Protein AF-A0A9X0DCQ7-F1 (afdb_monomer)

Foldseek 3Di:
DFLPDAQGWDADQQQCWIHARPDDIDHFPPSHDDPPKDKDWDWDPVDDDPQWIWIWIDINNHTRDPDTRTGHNPDDDDDDDDDDDPPDDDDDDDDDDCVLVVVLVVLLVVLVVVLVVVVVVLVVVVVVLVVVLVVVVVVLVVVVVVLVVVLVVVVVVLVVCVVDVPCVPDDPPDDDDDDDDDDDDDDDDDDDDDDDDDDDDDPPPVVVVVVVVVVVVVDPDVVVVDHVSVVSVVSSVVSVVVSVVVVVVSVVVVVVSVVVVVVSVVVSVVVVVVSVVVVVVSVVVVVVSVVVSVVCVVVVVDDDDDPVVVVVVVVVVPD

Organism: NCBI:txid174260

InterPro domains:
  IPR043136 B30.2/SPRY domain superfamily [G3DSA:2.60.120.920] (1-97)

Secondary structure (DSSP, 8-state):
-TTSSTT--EEETTTTEEE-TTS-PEE-TT----TT--EEEEE-TT--BTTEEEEEEEETTEE--SS-EEEE-SS---------STT----------HHHHHHHHHHHHHHHHHHHHHHHHHHHHHHHHHHHHHHHHHHHHHHHHHHHHHHHHHHHHHHHHHH-GGGTTS---------------------------PPPP-SSHHHHHHHHHHHHHS-TTSGGGS-HHHHHHHHHHHHHHHHHHHHHHHHHHHHHHHHHHHHHHHHHHHHHHHHHHHHHHHHHHHHHHHHHHHHHHHHTTT----HHHHHHHHHHTT-

Radius of gyration: 45.65 Å; Cα contacts (8 Å, |Δi|>4): 191; chains: 1; bounding box: 90×45×123 Å

Structure (mmCIF, N/CA/C/O backbone):
data_AF-A0A9X0DCQ7-F1
#
_entry.id   AF-A0A9X0DCQ7-F1
#
loop_
_atom_site.group_PDB
_ato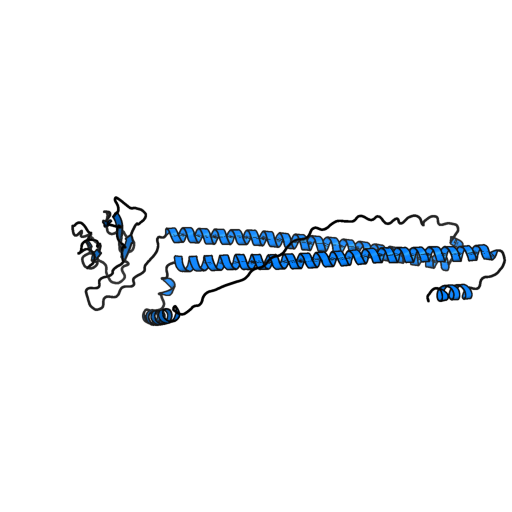m_site.id
_atom_site.type_symbol
_atom_site.label_atom_id
_atom_site.label_alt_id
_atom_site.label_comp_id
_atom_site.label_asym_id
_atom_site.label_entity_id
_atom_site.label_seq_id
_atom_site.pdbx_PDB_ins_code
_atom_site.Cartn_x
_atom_site.Cartn_y
_atom_site.Cartn_z
_atom_site.occupancy
_atom_site.B_iso_or_equiv
_atom_site.auth_seq_id
_atom_site.auth_comp_id
_atom_site.auth_asym_id
_ato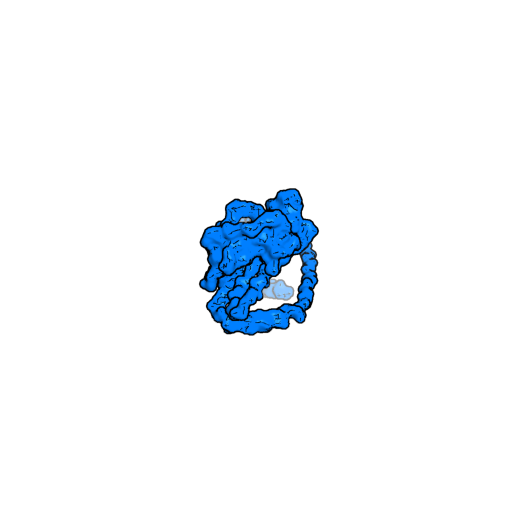m_site.auth_atom_id
_atom_site.pdbx_PDB_model_num
ATOM 1 N N . MET A 1 1 ? 20.919 -2.986 -48.482 1.00 73.12 1 MET A N 1
ATOM 2 C CA . MET A 1 1 ? 21.343 -2.854 -47.074 1.00 73.12 1 MET A CA 1
ATOM 3 C C . MET A 1 1 ? 21.017 -1.450 -46.594 1.00 73.12 1 MET A C 1
ATOM 5 O O . MET A 1 1 ? 21.141 -0.540 -47.415 1.00 73.12 1 MET A O 1
ATOM 9 N N . PRO A 1 2 ? 20.546 -1.273 -45.346 1.00 74.50 2 PRO A N 1
ATOM 10 C CA . PRO A 1 2 ? 20.316 0.050 -44.761 1.00 74.50 2 PRO A CA 1
ATOM 11 C C . PRO A 1 2 ? 21.540 0.954 -44.930 1.00 74.50 2 PRO A C 1
ATOM 13 O O . PRO A 1 2 ? 22.669 0.475 -44.872 1.00 74.50 2 PRO A O 1
ATOM 16 N N . GLY A 1 3 ? 21.307 2.233 -45.206 1.00 76.62 3 GLY A N 1
ATOM 17 C CA . GLY A 1 3 ? 22.338 3.233 -45.479 1.00 76.62 3 GLY A CA 1
ATOM 18 C C . GLY A 1 3 ? 22.776 3.337 -46.947 1.00 76.62 3 GLY A C 1
ATOM 19 O O . GLY A 1 3 ? 23.325 4.356 -47.339 1.00 76.62 3 GLY A O 1
ATOM 20 N N . LYS A 1 4 ? 22.473 2.349 -47.805 1.00 75.50 4 LYS A N 1
ATOM 21 C CA . LYS A 1 4 ? 22.741 2.423 -49.263 1.00 75.50 4 LYS A CA 1
ATOM 22 C C . LYS A 1 4 ? 21.587 3.025 -50.084 1.00 75.50 4 LYS A C 1
ATOM 24 O O . LYS A 1 4 ? 21.634 2.995 -51.309 1.00 75.50 4 LYS A O 1
ATOM 29 N N . LYS A 1 5 ? 20.513 3.478 -49.431 1.0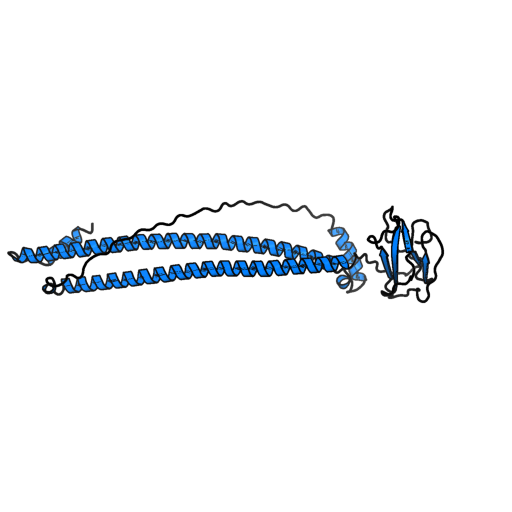0 78.25 5 LYS A N 1
ATOM 30 C CA . LYS A 1 5 ? 19.341 4.098 -50.069 1.00 78.25 5 LYS A CA 1
ATOM 31 C C . LYS A 1 5 ? 18.964 5.382 -49.345 1.00 78.25 5 LYS A C 1
ATOM 33 O O . LYS A 1 5 ? 19.090 5.451 -48.119 1.00 78.25 5 LYS A O 1
ATOM 38 N N . ASP A 1 6 ? 18.414 6.331 -50.089 1.00 79.50 6 ASP A N 1
ATOM 39 C CA . ASP A 1 6 ? 17.888 7.580 -49.543 1.00 79.50 6 ASP A CA 1
ATOM 40 C C . ASP A 1 6 ? 16.891 7.325 -48.411 1.00 79.50 6 ASP A C 1
ATOM 42 O O . ASP A 1 6 ? 16.074 6.399 -48.455 1.00 79.50 6 ASP A O 1
ATOM 46 N N . GLY A 1 7 ? 16.973 8.155 -47.370 1.00 81.00 7 GLY A N 1
ATOM 47 C CA . GLY A 1 7 ? 16.115 8.035 -46.192 1.00 81.00 7 GLY A CA 1
ATOM 48 C C . GLY A 1 7 ? 16.450 6.849 -45.285 1.00 81.00 7 GLY A C 1
ATOM 49 O O . GLY A 1 7 ? 15.634 6.490 -44.440 1.00 81.00 7 GLY A O 1
ATOM 50 N N . THR A 1 8 ? 17.629 6.238 -45.433 1.00 86.62 8 THR A N 1
ATOM 51 C CA . THR A 1 8 ? 18.105 5.183 -44.533 1.00 86.62 8 THR A CA 1
ATOM 52 C C . THR A 1 8 ? 19.479 5.514 -43.963 1.00 86.62 8 THR A C 1
ATOM 54 O O . THR A 1 8 ? 20.271 6.226 -44.572 1.00 86.62 8 THR A O 1
ATOM 57 N N . VAL A 1 9 ? 19.760 4.971 -42.782 1.00 89.25 9 VAL A N 1
ATOM 58 C CA . VAL A 1 9 ? 21.092 4.941 -42.176 1.00 89.25 9 VAL A CA 1
ATOM 59 C C . VAL A 1 9 ? 21.413 3.490 -41.838 1.00 89.25 9 VAL A C 1
ATOM 61 O O . VAL A 1 9 ? 20.507 2.719 -41.511 1.00 89.25 9 VAL A O 1
ATOM 64 N N . GLY A 1 10 ? 22.675 3.093 -41.933 1.00 90.75 10 GLY A N 1
ATOM 65 C CA . GLY A 1 10 ? 23.069 1.730 -41.603 1.00 90.75 10 GLY A CA 1
ATOM 66 C C . GLY A 1 10 ? 24.525 1.615 -41.205 1.00 90.75 10 GLY A C 1
ATOM 67 O O . GLY A 1 10 ? 25.367 2.377 -41.667 1.00 90.75 10 GLY A O 1
ATOM 68 N N . TYR A 1 11 ? 24.798 0.632 -40.359 1.00 91.88 11 TYR A N 1
ATOM 69 C CA . TYR A 1 11 ? 26.130 0.238 -39.932 1.00 91.88 11 TYR A CA 1
ATOM 70 C C . TYR A 1 11 ? 26.412 -1.165 -40.484 1.00 91.88 11 TYR A C 1
ATOM 72 O O . TYR A 1 11 ? 25.679 -2.111 -40.188 1.00 91.88 11 TYR A O 1
ATOM 80 N N . LEU A 1 12 ? 27.422 -1.271 -41.349 1.00 91.06 12 LEU A N 1
ATOM 81 C CA . LEU A 1 12 ? 27.936 -2.527 -41.889 1.00 91.06 12 LEU A CA 1
ATOM 82 C C . LEU A 1 12 ? 29.062 -3.006 -40.980 1.00 91.06 12 LEU A C 1
ATOM 84 O O . LEU A 1 12 ? 30.139 -2.412 -40.931 1.00 91.06 12 LEU A O 1
ATOM 88 N N . VAL A 1 13 ? 28.758 -4.061 -40.236 1.00 90.69 13 VAL A N 1
ATOM 89 C CA . VAL A 1 13 ? 29.555 -4.557 -39.110 1.00 90.69 13 VAL A CA 1
ATOM 90 C C . VAL A 1 13 ? 30.816 -5.303 -39.536 1.00 90.69 13 VAL A C 1
ATOM 92 O O . VAL A 1 13 ? 31.780 -5.350 -38.787 1.00 90.69 13 VAL A O 1
ATOM 95 N N . ASP A 1 14 ? 30.805 -5.889 -40.726 1.00 88.00 14 ASP A N 1
ATOM 96 C CA . ASP A 1 14 ? 31.907 -6.639 -41.326 1.00 88.00 14 ASP A CA 1
ATOM 97 C C . ASP A 1 14 ? 32.975 -5.720 -41.924 1.00 88.00 14 ASP A C 1
ATOM 99 O O . ASP A 1 14 ? 34.150 -6.067 -41.952 1.00 88.00 14 ASP A O 1
ATOM 103 N N . GLU A 1 15 ? 32.567 -4.532 -42.370 1.00 87.06 15 GLU A N 1
ATOM 104 C CA . GLU A 1 15 ? 33.471 -3.531 -42.937 1.00 87.06 15 GLU A CA 1
ATOM 105 C C . GLU A 1 15 ? 33.789 -2.378 -41.972 1.00 87.06 15 GLU A C 1
ATOM 107 O O . GLU A 1 15 ? 34.576 -1.503 -42.313 1.00 87.06 15 GLU A O 1
ATOM 112 N N . GLY A 1 16 ? 33.145 -2.320 -40.804 1.00 88.50 16 GLY A N 1
ATOM 113 C CA . GLY A 1 16 ? 33.281 -1.206 -39.864 1.00 88.50 16 GLY A CA 1
ATOM 114 C C . GLY A 1 16 ? 32.848 0.151 -40.420 1.00 88.50 16 GLY A C 1
ATOM 115 O O . GLY A 1 16 ? 33.413 1.195 -40.085 1.00 88.50 16 GLY A O 1
ATOM 116 N N . LYS A 1 17 ? 31.835 0.145 -41.293 1.00 88.44 17 LYS A N 1
ATOM 117 C CA . LYS A 1 17 ? 31.412 1.323 -42.060 1.00 88.44 17 LYS A CA 1
ATOM 118 C C . LYS A 1 17 ? 30.013 1.765 -41.712 1.00 88.44 17 LYS A C 1
ATOM 120 O O . LYS A 1 17 ? 29.087 0.956 -41.646 1.00 88.44 17 LYS A O 1
ATOM 125 N N . ILE A 1 18 ? 29.834 3.074 -41.582 1.00 88.19 18 ILE A N 1
ATOM 126 C CA . ILE A 1 18 ? 28.520 3.672 -41.366 1.00 88.19 18 ILE A CA 1
ATOM 127 C C . ILE A 1 18 ? 28.132 4.518 -42.575 1.00 88.19 18 ILE A C 1
ATOM 129 O O . ILE A 1 18 ? 28.919 5.301 -43.106 1.00 88.19 18 ILE A O 1
ATOM 133 N N . PHE A 1 19 ? 26.891 4.332 -43.009 1.00 84.31 19 PHE A N 1
ATOM 134 C CA . PHE A 1 19 ? 26.302 4.931 -44.194 1.00 84.31 19 PHE A CA 1
ATOM 135 C C . PHE A 1 19 ? 25.136 5.825 -43.777 1.00 84.31 19 PHE A C 1
ATOM 137 O O . PHE A 1 19 ? 24.217 5.362 -43.096 1.00 84.31 19 PHE A O 1
ATOM 144 N N . GLY A 1 20 ? 25.175 7.093 -44.186 1.00 77.12 20 GLY A N 1
ATOM 145 C CA . GLY A 1 20 ? 24.138 8.087 -43.914 1.00 77.12 20 GLY A CA 1
ATOM 146 C C . GLY A 1 20 ? 23.385 8.547 -45.172 1.00 77.12 20 GLY A C 1
ATOM 147 O O . GLY A 1 20 ? 23.811 8.257 -46.287 1.00 77.12 20 GLY A O 1
ATOM 148 N N . PRO A 1 21 ? 22.288 9.304 -44.998 1.00 66.62 21 PRO A N 1
ATOM 149 C CA . PRO A 1 21 ? 21.378 9.679 -46.084 1.00 66.62 21 PRO A CA 1
ATOM 150 C C . PRO A 1 21 ? 21.898 10.741 -47.075 1.00 66.62 21 PRO A C 1
ATOM 152 O O . PRO A 1 21 ? 21.201 11.004 -48.047 1.00 66.62 21 PRO A O 1
ATOM 155 N N . PHE A 1 22 ? 23.060 11.372 -46.848 1.00 60.62 22 PHE A N 1
ATOM 156 C CA . PHE A 1 22 ? 23.559 12.506 -47.655 1.00 60.62 22 PHE A CA 1
ATOM 157 C C . PHE A 1 22 ? 25.046 12.376 -48.097 1.00 60.62 22 PHE A C 1
ATOM 159 O O . PHE A 1 22 ? 25.684 13.399 -48.307 1.00 60.62 22 PHE A O 1
ATOM 166 N N . GLU A 1 23 ? 25.578 11.147 -48.255 1.00 57.53 23 GLU A N 1
ATOM 167 C CA . GLU A 1 23 ? 27.004 10.803 -48.555 1.00 57.53 23 GLU A CA 1
ATOM 168 C C . GLU A 1 23 ? 28.001 11.195 -47.427 1.00 57.53 23 GLU A C 1
ATOM 170 O O . GLU A 1 23 ? 27.731 12.092 -46.639 1.00 57.53 23 GLU A O 1
ATOM 175 N N . SER A 1 24 ? 29.165 10.584 -47.171 1.00 57.75 24 SER A N 1
ATOM 176 C CA . SER A 1 24 ? 29.991 9.518 -47.752 1.00 57.75 24 SER A CA 1
ATOM 177 C C . SER A 1 24 ? 30.139 8.332 -46.775 1.00 57.75 24 SER A C 1
ATOM 179 O O . SER A 1 24 ? 29.803 8.430 -45.593 1.00 57.75 24 SER A O 1
ATOM 181 N N . VAL A 1 25 ? 30.643 7.194 -47.261 1.00 63.81 25 VAL A N 1
ATOM 182 C CA . VAL A 1 25 ? 31.032 6.054 -46.413 1.00 63.81 25 VAL A CA 1
ATOM 183 C C . VAL A 1 25 ? 32.119 6.506 -45.442 1.00 63.81 25 VAL A C 1
ATOM 185 O O . VAL A 1 25 ? 33.204 6.885 -45.881 1.00 63.81 25 VAL A O 1
ATOM 188 N N . LYS A 1 26 ? 31.841 6.458 -44.137 1.00 71.00 26 LYS A N 1
ATOM 189 C CA . LYS A 1 26 ? 32.861 6.686 -43.109 1.00 71.00 26 LYS A CA 1
ATOM 190 C C . LYS A 1 26 ? 33.271 5.348 -42.517 1.00 71.00 26 LYS A C 1
ATOM 192 O O . LYS A 1 26 ? 32.445 4.639 -41.938 1.00 71.00 26 LYS A O 1
ATOM 197 N N . GLU A 1 27 ? 34.535 5.011 -42.728 1.00 74.44 27 GLU A N 1
ATOM 198 C CA . GLU A 1 27 ? 35.206 3.896 -42.076 1.00 74.44 27 GLU A CA 1
ATOM 199 C C . GLU A 1 27 ? 35.779 4.394 -40.751 1.00 74.44 27 GLU A C 1
ATOM 201 O O . GLU A 1 27 ? 36.366 5.477 -40.689 1.00 74.44 27 GLU A O 1
ATOM 206 N N . TYR A 1 28 ? 35.542 3.634 -39.689 1.00 77.62 28 TYR A N 1
ATOM 207 C CA . TYR A 1 28 ? 36.027 3.948 -38.354 1.00 77.62 28 TYR A CA 1
ATOM 208 C C . TYR A 1 28 ? 36.960 2.826 -37.903 1.00 77.62 28 TYR A C 1
ATOM 210 O O . TYR A 1 28 ? 36.619 1.648 -38.017 1.00 77.62 28 TYR A O 1
ATOM 218 N N . GLU A 1 29 ? 38.138 3.189 -37.392 1.00 73.62 29 GLU A N 1
ATOM 219 C CA . GLU A 1 29 ? 39.056 2.218 -36.791 1.00 73.62 29 GLU A CA 1
ATOM 220 C C . GLU A 1 29 ? 38.366 1.480 -35.633 1.00 73.62 29 GLU A C 1
ATOM 222 O O . GLU A 1 29 ? 37.580 2.068 -34.884 1.00 73.62 29 GLU A O 1
ATOM 227 N N . ASP A 1 30 ? 38.641 0.179 -35.511 1.00 80.69 30 ASP A N 1
ATOM 228 C CA . ASP A 1 30 ? 38.070 -0.718 -34.495 1.00 80.69 30 ASP A CA 1
ATOM 229 C C . ASP A 1 30 ? 36.531 -0.774 -34.462 1.00 80.69 30 ASP A C 1
ATOM 231 O O . ASP A 1 30 ? 35.923 -1.076 -33.433 1.00 80.69 30 ASP A O 1
ATOM 235 N N . ALA A 1 31 ? 35.883 -0.502 -35.595 1.00 87.50 31 ALA A N 1
ATOM 236 C CA . ALA A 1 31 ? 34.434 -0.568 -35.733 1.00 87.50 31 ALA A CA 1
ATOM 237 C C . ALA A 1 31 ? 33.946 -1.853 -36.411 1.00 87.50 31 ALA A C 1
ATOM 239 O O . ALA A 1 31 ? 32.816 -1.884 -36.866 1.00 87.50 31 ALA A O 1
ATOM 240 N N . MET A 1 32 ? 34.753 -2.907 -36.536 1.00 93.19 32 MET A N 1
ATOM 241 C CA . MET A 1 32 ? 34.242 -4.209 -36.988 1.00 93.19 32 MET A CA 1
ATOM 242 C C . MET A 1 32 ? 33.647 -4.974 -35.804 1.00 93.19 32 MET A C 1
ATOM 244 O O . MET A 1 32 ? 34.221 -4.955 -34.718 1.00 93.19 32 MET A O 1
ATOM 248 N N . ALA A 1 33 ? 32.523 -5.664 -36.010 1.00 90.56 33 ALA A N 1
ATOM 249 C CA . ALA A 1 33 ? 31.893 -6.479 -34.973 1.00 90.56 33 ALA A CA 1
ATOM 250 C C . ALA A 1 33 ? 32.000 -7.978 -35.279 1.00 90.56 33 ALA A C 1
ATOM 252 O O . ALA A 1 33 ? 31.798 -8.430 -36.408 1.00 90.56 33 ALA A O 1
ATOM 253 N N . TYR A 1 34 ? 32.247 -8.755 -34.234 1.00 88.19 34 TYR A N 1
ATOM 254 C CA . TYR A 1 34 ? 32.427 -10.197 -34.254 1.00 88.19 34 TYR A CA 1
ATOM 255 C C . TYR A 1 34 ? 31.387 -10.898 -33.378 1.00 88.19 34 TYR A C 1
ATOM 257 O O . TYR A 1 34 ? 30.547 -10.293 -32.707 1.00 88.19 34 TYR A O 1
ATOM 265 N N . ARG A 1 35 ? 31.418 -12.235 -33.389 1.00 87.44 35 ARG A N 1
ATOM 266 C CA . ARG A 1 35 ? 30.527 -13.043 -32.554 1.00 87.44 35 ARG A CA 1
ATOM 267 C C . ARG A 1 35 ? 30.715 -12.682 -31.076 1.00 87.44 35 ARG A C 1
ATOM 269 O O . ARG A 1 35 ? 31.791 -12.889 -30.529 1.00 87.44 35 ARG A O 1
ATOM 276 N N . GLY A 1 36 ? 29.624 -12.267 -30.437 1.00 83.00 36 GLY A N 1
ATOM 277 C CA . GLY A 1 36 ? 29.594 -11.880 -29.024 1.00 83.00 36 GLY A CA 1
ATOM 278 C C . GLY A 1 36 ? 29.511 -10.371 -28.804 1.00 83.00 36 GLY A C 1
ATOM 279 O O . GLY A 1 36 ? 29.154 -9.961 -27.704 1.00 83.00 36 GLY A O 1
ATOM 280 N N . ASP A 1 37 ? 29.761 -9.563 -29.836 1.00 88.44 37 ASP A N 1
ATOM 281 C CA . ASP A 1 37 ? 29.684 -8.111 -29.720 1.00 88.44 37 ASP A CA 1
ATOM 282 C C . ASP A 1 37 ? 28.244 -7.598 -29.631 1.00 88.44 37 ASP A C 1
ATOM 284 O O . ASP A 1 37 ? 27.315 -8.108 -30.267 1.00 88.44 37 ASP A O 1
ATOM 288 N N . LEU A 1 38 ? 28.076 -6.534 -28.848 1.00 88.12 38 LEU A N 1
ATOM 289 C CA . LEU A 1 38 ? 26.827 -5.807 -28.684 1.00 88.12 38 LEU A CA 1
ATOM 290 C C . LEU A 1 38 ? 26.830 -4.559 -29.567 1.00 88.12 38 LEU A C 1
ATOM 292 O O . LEU A 1 38 ? 27.659 -3.666 -29.391 1.00 88.12 38 LEU A O 1
ATOM 296 N N . ILE A 1 39 ? 25.841 -4.449 -30.450 1.00 92.31 39 ILE A N 1
ATOM 297 C CA . ILE A 1 39 ? 25.658 -3.277 -31.309 1.00 92.31 39 ILE A CA 1
ATOM 298 C C . ILE A 1 39 ? 24.444 -2.485 -30.832 1.00 92.31 39 ILE A C 1
ATOM 300 O O . ILE A 1 39 ? 23.338 -3.018 -30.747 1.00 92.31 39 ILE A O 1
ATOM 304 N N . GLY A 1 40 ? 24.643 -1.200 -30.548 1.00 91.06 40 GLY A N 1
ATOM 305 C CA . GLY A 1 40 ? 23.568 -0.265 -30.235 1.00 91.06 40 GLY A CA 1
ATOM 306 C C . GLY A 1 40 ? 23.273 0.668 -31.405 1.00 91.06 40 GLY A C 1
ATOM 307 O O . GLY A 1 40 ? 24.185 1.149 -32.073 1.00 91.06 40 GLY A O 1
ATOM 308 N N . CYS A 1 41 ? 21.991 0.956 -31.627 1.00 90.75 41 CYS A N 1
ATOM 309 C CA . CYS A 1 41 ? 21.520 1.997 -32.535 1.00 90.75 41 CYS A CA 1
ATOM 310 C C . CYS A 1 41 ? 20.470 2.834 -31.804 1.00 90.75 41 CYS A C 1
ATOM 312 O O . CYS A 1 41 ? 19.353 2.376 -31.568 1.00 90.75 41 CYS A O 1
ATOM 314 N N . THR A 1 42 ? 20.827 4.065 -31.453 1.00 89.06 42 THR A N 1
ATOM 315 C CA . THR A 1 42 ? 19.976 4.956 -30.662 1.00 89.06 42 THR A CA 1
ATOM 316 C C . THR A 1 42 ? 19.513 6.125 -31.510 1.00 89.06 42 THR A C 1
ATOM 318 O O . THR A 1 42 ? 20.337 6.865 -32.046 1.00 89.06 42 THR A O 1
ATOM 321 N N . VAL A 1 43 ? 18.198 6.332 -31.573 1.00 87.25 43 VAL A N 1
ATOM 322 C CA . VAL A 1 43 ? 17.593 7.527 -32.169 1.00 87.25 43 VAL A CA 1
ATOM 323 C C . VAL A 1 43 ? 17.251 8.515 -31.056 1.00 87.25 43 VAL A C 1
ATOM 325 O O . VAL A 1 43 ? 16.540 8.175 -30.113 1.00 87.25 43 VAL A O 1
ATOM 328 N N . LYS A 1 44 ? 17.769 9.740 -31.148 1.00 85.62 44 LYS A N 1
ATOM 329 C CA . LYS A 1 44 ? 17.579 10.794 -30.140 1.00 85.62 44 LYS A CA 1
ATOM 330 C C . LYS A 1 44 ? 16.456 11.743 -30.561 1.00 85.62 44 LYS A C 1
ATOM 332 O O . LYS A 1 44 ? 16.710 12.846 -31.041 1.00 85.62 44 LYS A O 1
ATOM 337 N N . PHE A 1 45 ? 15.207 11.291 -30.430 1.00 79.50 45 PHE A N 1
ATOM 338 C CA . PHE A 1 45 ? 14.019 12.065 -30.828 1.00 79.50 45 PHE A CA 1
ATOM 339 C C . PHE A 1 45 ? 13.862 13.395 -30.071 1.00 79.50 45 PHE A C 1
ATOM 341 O O . PHE A 1 45 ? 13.212 14.306 -30.567 1.00 79.50 45 PHE A O 1
ATOM 348 N N . ASP A 1 46 ? 14.483 13.522 -28.898 1.00 75.06 46 ASP A N 1
ATOM 349 C CA . ASP A 1 46 ? 14.525 14.725 -28.062 1.00 75.06 46 ASP A CA 1
ATOM 350 C C . ASP A 1 46 ? 15.425 15.840 -28.625 1.00 75.06 46 ASP A C 1
ATOM 352 O O . ASP A 1 46 ? 15.371 16.974 -28.153 1.00 75.06 46 ASP A O 1
ATOM 356 N N . LYS A 1 47 ? 16.262 15.537 -29.625 1.00 68.00 47 LYS A N 1
ATOM 357 C CA . LYS A 1 47 ? 17.269 16.457 -30.175 1.00 68.00 47 LYS A CA 1
ATOM 358 C C . LYS A 1 47 ? 17.051 16.699 -31.662 1.00 68.00 47 LYS A C 1
ATOM 360 O O . LYS A 1 47 ? 17.934 16.428 -32.469 1.00 68.00 47 LYS A O 1
ATOM 365 N N . THR A 1 48 ? 15.866 17.171 -32.034 1.00 76.69 48 THR A N 1
ATOM 366 C CA . THR A 1 48 ? 15.569 17.520 -33.428 1.00 76.69 48 THR A CA 1
ATOM 367 C C . THR A 1 48 ? 16.319 18.779 -33.861 1.00 76.69 48 THR A C 1
ATOM 369 O O . THR A 1 48 ? 16.179 19.824 -33.231 1.00 76.69 48 THR A O 1
ATOM 372 N N . GLU A 1 49 ? 17.050 18.690 -34.968 1.00 75.69 49 GLU A N 1
ATOM 373 C CA . GLU A 1 49 ? 17.748 19.801 -35.626 1.00 75.69 49 GLU A CA 1
ATOM 374 C C . GLU A 1 49 ? 17.191 19.900 -37.057 1.00 75.69 49 GLU A C 1
ATOM 376 O O . GLU A 1 49 ? 17.342 18.968 -37.847 1.00 75.69 49 GLU A O 1
ATOM 381 N N . ASP A 1 50 ? 16.459 20.974 -37.373 1.00 79.38 50 ASP A N 1
ATOM 382 C CA . ASP A 1 50 ? 15.863 21.228 -38.699 1.00 79.38 50 ASP A CA 1
ATOM 383 C C . ASP A 1 50 ? 15.039 20.057 -39.277 1.00 79.38 50 ASP A C 1
ATOM 385 O O . ASP A 1 50 ? 15.164 19.668 -40.441 1.00 79.38 50 ASP A O 1
ATOM 389 N N . GLY A 1 51 ? 14.194 19.441 -38.442 1.00 80.88 51 GLY A N 1
ATOM 390 C CA . GLY A 1 51 ? 13.359 18.298 -38.841 1.00 80.88 51 GLY A CA 1
ATOM 391 C C . GLY A 1 51 ? 14.134 16.988 -39.046 1.00 80.88 51 GLY A C 1
ATOM 392 O O . GLY A 1 51 ? 13.585 16.015 -39.577 1.00 80.88 51 GLY A O 1
ATOM 393 N N . LYS A 1 52 ? 15.401 16.944 -38.621 1.00 85.56 52 LYS A N 1
ATOM 394 C CA . LYS A 1 52 ? 16.238 15.744 -38.582 1.00 85.56 52 LYS A CA 1
ATOM 395 C C . LYS A 1 52 ? 16.494 15.313 -37.141 1.00 85.56 52 LYS A C 1
ATOM 397 O O . LYS A 1 52 ? 16.550 16.145 -36.241 1.00 85.56 52 LYS A O 1
ATOM 402 N N . VAL A 1 53 ? 16.658 14.012 -36.921 1.00 87.81 53 VAL A N 1
ATOM 403 C CA . VAL A 1 53 ? 17.001 13.428 -35.616 1.00 87.81 53 VAL A CA 1
ATOM 404 C C . VAL A 1 53 ? 18.384 12.775 -35.666 1.00 87.81 53 VAL A C 1
ATOM 406 O O . VAL A 1 53 ? 18.726 12.153 -36.678 1.00 87.81 53 VAL A O 1
ATOM 409 N N . PRO A 1 54 ? 19.189 12.889 -34.595 1.00 88.88 54 PRO A N 1
ATOM 410 C CA . PRO A 1 54 ? 20.476 12.233 -34.511 1.00 88.88 54 PRO A CA 1
ATOM 411 C C . PRO A 1 54 ? 20.334 10.738 -34.248 1.00 88.88 54 PRO A C 1
ATOM 413 O O . PRO A 1 54 ? 19.575 10.302 -33.377 1.00 88.88 54 PRO A O 1
ATOM 416 N N . ILE A 1 55 ? 21.145 9.972 -34.967 1.00 89.00 55 ILE A N 1
ATOM 417 C CA . ILE A 1 55 ? 21.346 8.541 -34.796 1.00 89.00 55 ILE A CA 1
ATOM 418 C C . ILE A 1 55 ? 22.772 8.308 -34.316 1.00 89.00 55 ILE A C 1
ATOM 420 O O . ILE A 1 55 ? 23.726 8.892 -34.831 1.00 89.00 55 ILE A O 1
ATOM 424 N N . VAL A 1 56 ? 22.901 7.468 -33.294 1.00 89.38 56 VAL A N 1
ATOM 425 C CA . VAL A 1 56 ? 24.178 7.119 -32.674 1.00 89.38 56 VAL A CA 1
ATOM 426 C C . VAL A 1 56 ? 24.339 5.610 -32.683 1.00 89.38 56 VAL A C 1
ATOM 428 O O . VAL A 1 56 ? 23.481 4.899 -32.157 1.00 89.38 56 VAL A O 1
ATOM 431 N N . PHE A 1 57 ? 25.453 5.141 -33.241 1.00 91.06 57 PHE A N 1
ATOM 432 C CA . PHE A 1 57 ? 25.850 3.740 -33.175 1.00 91.06 57 PHE A CA 1
ATOM 433 C C . PHE A 1 57 ? 26.875 3.514 -32.066 1.00 91.06 57 PHE A C 1
ATOM 435 O O . PHE A 1 57 ? 27.782 4.329 -31.866 1.00 91.06 57 PHE A O 1
ATOM 442 N N . THR A 1 58 ? 26.738 2.396 -31.359 1.00 91.12 58 THR A N 1
ATOM 443 C CA . THR A 1 58 ? 27.701 1.937 -30.356 1.00 91.12 58 THR A CA 1
ATOM 444 C C . THR A 1 58 ? 28.131 0.502 -30.637 1.00 91.12 58 THR A C 1
ATOM 446 O O . THR A 1 58 ? 27.341 -0.304 -31.128 1.00 91.12 58 THR A O 1
ATOM 449 N N . LEU A 1 59 ? 29.377 0.187 -30.296 1.00 91.56 59 LEU A N 1
ATOM 450 C CA . LEU A 1 59 ? 29.929 -1.161 -30.265 1.00 91.56 59 LEU A CA 1
ATOM 451 C C . LEU A 1 59 ? 30.418 -1.426 -28.841 1.00 91.56 59 LEU A C 1
ATOM 453 O O . LEU A 1 59 ? 31.213 -0.657 -28.303 1.00 91.56 59 LEU A O 1
ATOM 457 N N . ASN A 1 60 ? 29.882 -2.461 -28.195 1.00 86.19 60 ASN A N 1
ATOM 458 C CA . ASN A 1 60 ? 30.175 -2.816 -26.803 1.00 86.19 60 ASN A CA 1
ATOM 459 C C . ASN A 1 60 ? 30.031 -1.626 -25.833 1.00 86.19 60 ASN A C 1
ATOM 461 O O . ASN A 1 60 ? 30.831 -1.422 -24.925 1.00 86.19 60 ASN A O 1
ATOM 465 N N . GLY A 1 61 ? 29.004 -0.798 -26.061 1.00 82.62 61 GLY A N 1
ATOM 466 C CA . GLY A 1 61 ? 28.714 0.394 -25.258 1.00 82.62 61 GLY A CA 1
ATOM 467 C C . GLY A 1 61 ? 29.558 1.629 -25.596 1.00 82.62 61 GLY A C 1
ATOM 468 O O . GLY A 1 61 ? 29.196 2.729 -25.182 1.00 82.62 61 GLY A O 1
ATOM 469 N N . LYS A 1 62 ? 30.624 1.497 -26.394 1.00 85.62 62 LYS A N 1
ATOM 470 C CA . LYS A 1 62 ? 31.437 2.625 -26.863 1.00 85.62 62 LYS A CA 1
ATOM 471 C C . LYS A 1 62 ? 30.837 3.209 -28.139 1.00 85.62 62 LYS A C 1
ATOM 473 O O . LYS A 1 62 ? 30.521 2.482 -29.075 1.00 85.62 62 LYS A O 1
ATOM 478 N N . GLN A 1 63 ? 30.668 4.527 -28.184 1.00 89.44 63 GLN A N 1
ATOM 479 C CA . GLN A 1 63 ? 30.196 5.214 -29.385 1.00 89.44 63 GLN A CA 1
ATOM 480 C C . GLN A 1 63 ? 31.220 5.086 -30.520 1.00 89.44 63 GLN A C 1
ATOM 482 O O . GLN A 1 63 ? 32.403 5.341 -30.310 1.00 89.44 63 GLN A O 1
ATOM 487 N N . ILE A 1 64 ? 30.745 4.692 -31.707 1.00 88.25 64 ILE A N 1
ATOM 488 C CA . ILE A 1 64 ? 31.590 4.466 -32.890 1.00 88.25 64 ILE A CA 1
ATOM 489 C C . ILE A 1 64 ? 31.912 5.798 -33.580 1.00 88.25 64 ILE A C 1
ATOM 491 O O . ILE A 1 64 ? 33.054 6.056 -33.945 1.00 88.25 64 ILE A O 1
ATOM 495 N N . THR A 1 65 ? 30.913 6.674 -33.740 1.00 77.25 65 THR A N 1
ATOM 496 C CA . THR A 1 65 ? 31.074 7.932 -34.484 1.00 77.25 65 THR A CA 1
ATOM 497 C C . THR A 1 65 ? 31.389 9.111 -33.579 1.00 77.25 65 THR A C 1
ATOM 499 O O . THR A 1 65 ? 30.752 9.295 -32.546 1.00 77.25 65 THR A O 1
ATOM 502 N N . GLN A 1 66 ? 32.314 9.976 -33.992 1.00 70.25 66 GLN A N 1
ATOM 503 C CA . GLN A 1 66 ? 32.493 11.290 -33.359 1.00 70.25 66 GLN A CA 1
ATOM 504 C C . GLN A 1 66 ? 31.446 12.300 -33.862 1.00 70.25 66 GLN A C 1
ATOM 506 O O . GLN A 1 66 ? 30.937 13.111 -33.089 1.00 70.25 66 GLN A O 1
ATOM 511 N N . ASP A 1 67 ? 31.051 12.186 -35.134 1.00 71.56 67 ASP A N 1
ATOM 512 C CA . ASP A 1 67 ? 30.055 13.055 -35.764 1.00 71.56 67 ASP A CA 1
ATOM 513 C C . ASP A 1 67 ? 28.613 12.592 -35.503 1.00 71.56 67 ASP A C 1
ATOM 515 O O . ASP A 1 67 ? 28.326 11.394 -35.366 1.00 71.56 67 ASP A O 1
ATOM 519 N N . LYS A 1 68 ? 27.679 13.552 -35.498 1.00 76.56 68 LYS A N 1
ATOM 520 C CA . LYS A 1 68 ? 26.236 13.280 -35.467 1.00 76.56 68 LYS A CA 1
ATOM 521 C C . LYS A 1 68 ? 25.764 12.818 -36.845 1.00 76.56 68 LYS A C 1
ATOM 523 O O . LYS A 1 68 ? 25.881 13.559 -37.819 1.00 76.56 68 LYS A O 1
ATOM 528 N N . ILE A 1 69 ? 25.152 11.639 -36.919 1.00 84.88 69 ILE A N 1
ATOM 529 C CA . ILE A 1 69 ? 24.461 11.198 -38.133 1.00 84.88 69 ILE A CA 1
ATOM 530 C C . ILE A 1 69 ? 23.017 11.670 -38.045 1.00 84.88 69 ILE A C 1
ATOM 532 O O . ILE A 1 69 ? 22.284 11.244 -37.159 1.00 84.88 69 ILE A O 1
ATOM 536 N N . LEU A 1 70 ? 22.606 12.557 -38.945 1.00 85.94 70 LEU A N 1
ATOM 537 C CA . LEU A 1 70 ? 21.259 13.122 -38.949 1.00 85.94 70 LEU A CA 1
ATOM 538 C C . LEU A 1 70 ? 20.400 12.443 -40.017 1.00 85.94 70 LEU A C 1
ATOM 540 O O . LEU A 1 70 ? 20.794 12.373 -41.182 1.00 85.94 70 LEU A O 1
ATOM 544 N N . ILE A 1 71 ? 19.205 11.990 -39.637 1.00 85.19 71 ILE A N 1
ATOM 545 C CA . ILE A 1 71 ? 18.202 11.457 -40.566 1.00 85.19 71 ILE A CA 1
ATOM 546 C C . ILE A 1 71 ? 16.935 12.298 -40.518 1.00 85.19 71 ILE A C 1
ATOM 548 O O . ILE A 1 71 ? 16.549 12.786 -39.459 1.00 85.19 71 ILE A O 1
ATOM 552 N N . GLN A 1 72 ? 16.272 12.469 -41.657 1.00 82.88 72 GLN A N 1
ATOM 553 C CA . GLN A 1 72 ? 15.011 13.198 -41.695 1.00 82.88 72 GLN A CA 1
ATOM 554 C C . GLN A 1 72 ? 13.915 12.414 -40.960 1.00 82.88 72 GLN A C 1
ATOM 556 O O . GLN A 1 72 ? 13.698 11.238 -41.240 1.00 82.88 72 GLN A O 1
ATOM 561 N N . TYR A 1 73 ? 13.236 13.070 -40.017 1.00 74.75 73 TYR A N 1
ATOM 562 C CA . TYR A 1 73 ? 12.222 12.453 -39.151 1.00 74.75 73 TYR A CA 1
ATOM 563 C C . TYR A 1 73 ? 10.783 12.728 -39.615 1.00 74.75 73 TYR A C 1
ATOM 565 O O . TYR A 1 73 ? 9.814 12.380 -38.951 1.00 74.75 73 TYR A O 1
ATOM 573 N N . ASN A 1 74 ? 10.600 13.321 -40.796 1.00 69.56 74 ASN A N 1
ATOM 574 C CA . ASN A 1 74 ? 9.267 13.574 -41.355 1.00 69.56 74 ASN A CA 1
ATOM 575 C C . ASN A 1 74 ? 8.483 12.290 -41.716 1.00 69.56 74 ASN A C 1
ATOM 577 O O . ASN A 1 74 ? 7.359 12.382 -42.206 1.00 69.56 74 ASN A O 1
ATOM 581 N N . LYS A 1 75 ? 9.067 11.105 -41.495 1.00 68.00 75 LYS A N 1
ATOM 582 C CA . LYS A 1 75 ? 8.475 9.779 -41.694 1.00 68.00 75 LYS A CA 1
ATOM 583 C C . LYS A 1 75 ? 8.860 8.860 -40.532 1.00 68.00 75 LYS A C 1
ATOM 585 O O . LYS A 1 75 ? 9.899 9.048 -39.902 1.00 68.00 75 LYS A O 1
ATOM 590 N N . SER A 1 76 ? 8.044 7.836 -40.286 1.00 80.31 76 SER A N 1
ATOM 591 C CA . SER A 1 76 ? 8.339 6.789 -39.304 1.00 80.31 76 SER A CA 1
ATOM 592 C C . SER A 1 76 ? 9.671 6.102 -39.620 1.00 80.31 76 SER A C 1
ATOM 594 O O . SER A 1 76 ? 9.881 5.627 -40.737 1.00 80.31 76 SER A O 1
ATOM 596 N N . LEU A 1 77 ? 10.557 6.037 -38.625 1.00 83.94 77 LEU A N 1
ATOM 597 C CA . LEU A 1 77 ? 11.803 5.279 -38.692 1.00 83.94 77 LEU A CA 1
ATOM 598 C C . LEU A 1 77 ? 11.563 3.873 -38.148 1.00 83.94 77 LEU A C 1
ATOM 600 O O . LEU A 1 77 ? 10.967 3.714 -37.083 1.00 83.94 77 LEU A O 1
ATOM 604 N N . TYR A 1 78 ? 12.056 2.866 -38.862 1.00 87.00 78 TYR A N 1
ATOM 605 C CA . TYR A 1 78 ? 11.916 1.467 -38.472 1.00 87.00 78 TYR A CA 1
ATOM 606 C C . TYR A 1 78 ? 13.296 0.857 -38.220 1.00 87.00 78 TYR A C 1
ATOM 608 O O . TYR A 1 78 ? 14.186 1.024 -39.061 1.00 87.00 78 TYR A O 1
ATOM 616 N N . PRO A 1 79 ? 13.496 0.141 -37.099 1.00 89.44 79 PRO A N 1
ATOM 617 C CA . PRO A 1 79 ? 14.698 -0.658 -36.920 1.00 89.44 79 PRO A CA 1
ATOM 618 C C . PRO A 1 79 ? 14.745 -1.737 -38.009 1.00 89.44 79 PRO A C 1
ATOM 620 O O . PRO A 1 79 ? 13.738 -2.381 -38.305 1.00 89.44 79 PRO A O 1
ATOM 623 N N . PHE A 1 80 ? 15.913 -1.937 -38.613 1.00 89.69 80 PHE A N 1
ATOM 624 C CA . PHE A 1 80 ? 16.106 -2.938 -39.657 1.00 89.69 80 PHE A CA 1
ATOM 625 C C . PHE A 1 80 ? 17.453 -3.629 -39.478 1.00 89.69 80 PHE A C 1
ATOM 627 O O . PHE A 1 80 ? 18.472 -2.963 -39.307 1.00 89.69 80 PHE A O 1
ATOM 634 N N . ILE A 1 81 ? 17.464 -4.959 -39.584 1.00 90.62 81 ILE A N 1
ATOM 635 C CA . ILE A 1 81 ? 18.686 -5.765 -39.579 1.00 90.62 81 ILE A CA 1
ATOM 636 C C . ILE A 1 81 ? 18.761 -6.536 -40.895 1.00 90.62 81 ILE A C 1
ATOM 638 O O . ILE A 1 81 ? 17.863 -7.306 -41.227 1.00 90.62 81 ILE A O 1
ATOM 642 N N . GLY A 1 82 ? 19.830 -6.309 -41.657 1.00 88.56 82 GLY A N 1
ATOM 643 C CA . GLY A 1 82 ? 20.138 -7.079 -42.859 1.00 88.56 82 GLY A CA 1
ATOM 644 C C . GLY A 1 82 ? 21.193 -8.136 -42.558 1.00 88.56 82 GLY A C 1
ATOM 645 O O . GLY A 1 82 ? 22.222 -7.813 -41.975 1.00 88.56 82 GLY A O 1
ATOM 646 N N . MET A 1 83 ? 20.960 -9.379 -42.976 1.00 88.50 83 MET A N 1
ATOM 647 C CA . MET A 1 83 ? 21.925 -10.477 -42.859 1.00 88.50 83 MET A CA 1
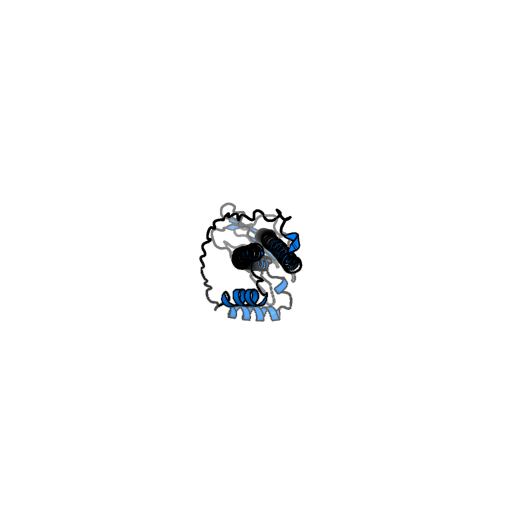ATOM 648 C C . MET A 1 83 ? 22.322 -10.942 -44.262 1.00 88.50 83 MET A C 1
ATOM 650 O O . MET A 1 83 ? 21.453 -11.266 -45.069 1.00 88.50 83 MET A O 1
ATOM 654 N N . GLY A 1 84 ? 23.622 -10.916 -44.572 1.00 81.62 84 GLY A N 1
ATOM 655 C CA . GLY A 1 84 ? 24.140 -11.192 -45.921 1.00 81.62 84 GLY A CA 1
ATOM 656 C C . GLY A 1 84 ? 24.626 -12.625 -46.160 1.00 81.62 84 GLY A C 1
ATOM 657 O O . GLY A 1 84 ? 24.731 -13.038 -47.311 1.00 81.62 84 GLY A O 1
ATOM 658 N N . HIS A 1 85 ? 24.902 -13.392 -45.101 1.00 81.00 85 HIS A N 1
ATOM 659 C CA . HIS A 1 85 ? 25.490 -14.732 -45.199 1.00 81.00 85 HIS A CA 1
ATOM 660 C C . HIS A 1 85 ? 24.715 -15.772 -44.387 1.00 81.00 85 HIS A C 1
ATOM 662 O O . HIS A 1 85 ? 24.101 -15.471 -43.361 1.00 81.00 85 HIS A O 1
ATOM 668 N N . THR A 1 86 ? 24.776 -17.023 -44.848 1.00 84.44 86 THR A N 1
ATOM 669 C CA . THR A 1 86 ? 24.152 -18.165 -44.168 1.00 84.44 86 THR A CA 1
ATOM 670 C C . THR A 1 86 ? 24.857 -18.439 -42.838 1.00 84.44 86 THR A C 1
ATOM 672 O O . THR A 1 86 ? 26.081 -18.391 -42.760 1.00 84.44 86 THR A O 1
ATOM 675 N N . GLY A 1 87 ? 24.085 -18.746 -41.792 1.00 81.88 87 GLY A N 1
ATOM 676 C CA . GLY A 1 87 ? 24.607 -19.082 -40.461 1.00 81.88 87 GLY A CA 1
ATOM 677 C C . GLY A 1 87 ? 24.768 -17.895 -39.502 1.00 81.88 87 GLY A C 1
ATOM 678 O O . GLY A 1 87 ? 25.056 -18.115 -38.324 1.00 81.88 87 GLY A O 1
ATOM 679 N N . ILE A 1 88 ? 24.535 -16.660 -39.962 1.00 82.69 88 ILE A N 1
ATOM 680 C CA . ILE A 1 88 ? 24.482 -15.474 -39.097 1.00 82.69 88 ILE A CA 1
ATOM 681 C C . ILE A 1 88 ? 23.242 -15.550 -38.199 1.00 82.69 88 ILE A C 1
ATOM 683 O O . ILE A 1 88 ? 22.138 -15.831 -38.664 1.00 82.69 88 ILE A O 1
ATOM 687 N N . ARG A 1 89 ? 23.433 -15.282 -36.904 1.00 84.50 89 ARG A N 1
ATOM 688 C CA . ARG A 1 89 ? 22.368 -15.177 -35.901 1.00 84.50 89 ARG A CA 1
ATOM 689 C C . ARG A 1 89 ? 22.590 -13.930 -35.062 1.00 84.50 89 ARG A C 1
ATOM 691 O O . ARG A 1 89 ? 23.720 -13.657 -34.665 1.00 84.50 89 ARG A O 1
ATOM 698 N N . VAL A 1 90 ? 21.512 -13.206 -34.789 1.00 85.94 90 VAL A N 1
ATOM 699 C CA . VAL A 1 90 ? 21.509 -11.985 -33.979 1.00 85.94 90 VAL A CA 1
ATOM 700 C C . VAL A 1 90 ? 20.327 -12.018 -33.018 1.00 85.94 90 VAL A C 1
ATOM 702 O O . VAL A 1 90 ? 19.246 -12.475 -33.386 1.00 85.94 90 VAL A O 1
ATOM 705 N N . LEU A 1 91 ? 20.526 -11.508 -31.805 1.00 87.12 91 LEU A N 1
ATOM 706 C CA . LEU A 1 91 ? 19.442 -11.228 -30.871 1.00 87.12 91 LEU A CA 1
ATOM 707 C C . LEU A 1 91 ? 19.149 -9.728 -30.926 1.00 87.12 91 LEU A C 1
ATOM 709 O O . LEU A 1 91 ? 19.987 -8.912 -30.549 1.00 87.12 91 LEU A O 1
ATOM 713 N N . ALA A 1 92 ? 17.971 -9.363 -31.422 1.00 86.44 92 ALA A N 1
ATOM 714 C CA . ALA A 1 92 ? 17.552 -7.972 -31.522 1.00 86.44 92 ALA A CA 1
ATOM 715 C C . ALA A 1 92 ? 16.690 -7.590 -30.315 1.00 86.44 92 ALA A C 1
ATOM 717 O O . ALA A 1 92 ? 15.682 -8.241 -30.039 1.00 86.44 92 ALA A O 1
ATOM 718 N N . LYS A 1 93 ? 17.055 -6.508 -29.622 1.00 83.25 93 LYS A N 1
ATOM 719 C CA . LYS A 1 93 ? 16.290 -5.965 -28.495 1.00 83.25 93 LYS A CA 1
ATOM 720 C C . LYS A 1 93 ? 15.978 -4.492 -28.735 1.00 83.25 93 LYS A C 1
ATOM 722 O O . LYS A 1 93 ? 16.883 -3.696 -28.968 1.00 83.25 93 LYS A O 1
ATOM 727 N N . MET A 1 94 ? 14.699 -4.135 -28.647 1.00 80.69 94 MET A N 1
ATOM 728 C CA . MET A 1 94 ? 14.249 -2.742 -28.639 1.00 80.69 94 MET A CA 1
ATOM 729 C C . MET A 1 94 ? 14.123 -2.268 -27.191 1.00 80.69 94 MET A C 1
ATOM 731 O O . MET A 1 94 ? 13.411 -2.884 -26.399 1.00 80.69 94 MET A O 1
ATOM 735 N N . CYS A 1 95 ? 14.814 -1.182 -26.852 1.00 69.31 95 CYS A N 1
ATOM 736 C CA . CYS A 1 95 ? 14.777 -0.570 -25.525 1.00 69.31 95 CYS A CA 1
ATOM 737 C C . CYS A 1 95 ? 14.329 0.888 -25.637 1.00 69.31 95 CYS A C 1
ATOM 739 O O . CYS A 1 95 ? 14.850 1.631 -26.471 1.00 69.31 95 CYS A O 1
ATOM 741 N N . SER A 1 96 ? 13.413 1.305 -24.765 1.00 62.12 96 SER A N 1
ATOM 742 C CA . SER A 1 96 ? 13.179 2.724 -24.497 1.00 62.12 96 SER A CA 1
ATOM 743 C C . SER A 1 96 ? 14.356 3.320 -23.709 1.00 62.12 96 SER A C 1
ATOM 745 O O . SER A 1 96 ? 15.128 2.599 -23.079 1.00 62.12 96 SER A O 1
ATOM 747 N N . SER A 1 97 ? 14.520 4.642 -23.771 1.00 57.47 97 SER A N 1
ATOM 748 C CA . SER A 1 97 ? 15.605 5.387 -23.111 1.00 57.47 97 SER A CA 1
ATOM 749 C C . SER A 1 97 ? 15.687 5.133 -21.585 1.00 57.47 97 SER A C 1
ATOM 751 O O . SER A 1 97 ? 14.638 5.044 -20.944 1.00 57.47 97 SER A O 1
ATOM 753 N N . PRO A 1 98 ? 16.895 5.139 -20.968 1.00 57.72 98 PRO A N 1
ATOM 754 C CA . PRO A 1 98 ? 17.095 4.989 -19.514 1.00 57.72 98 PRO A CA 1
ATOM 755 C C . PRO A 1 98 ? 16.321 5.988 -18.635 1.00 57.72 98 PRO A C 1
ATOM 757 O O . PRO A 1 98 ? 16.120 5.750 -17.445 1.00 57.72 98 PRO A O 1
ATOM 760 N N . ASN A 1 99 ? 15.884 7.119 -19.198 1.00 57.56 99 ASN A N 1
ATOM 761 C CA . ASN A 1 99 ? 15.095 8.110 -18.463 1.00 57.56 99 ASN A CA 1
ATOM 762 C C . ASN A 1 99 ? 13.705 7.589 -18.062 1.00 57.56 99 ASN A C 1
ATOM 764 O O . ASN A 1 99 ? 13.156 8.051 -17.062 1.00 57.56 99 ASN A O 1
ATOM 768 N N . GLU A 1 100 ? 13.142 6.623 -18.795 1.00 62.44 100 GLU A N 1
ATOM 769 C CA . GLU A 1 100 ? 11.874 5.999 -18.403 1.00 62.44 100 GLU A CA 1
ATOM 770 C C . GLU A 1 100 ? 12.034 5.149 -17.137 1.00 62.44 100 GLU A C 1
ATOM 772 O O . GLU A 1 100 ? 11.180 5.219 -16.252 1.00 62.44 100 GLU A O 1
ATOM 777 N N . ASP A 1 101 ? 13.153 4.430 -17.002 1.00 65.25 101 ASP A N 1
ATOM 778 C CA . ASP A 1 101 ? 13.446 3.600 -15.828 1.00 65.25 101 ASP A CA 1
ATOM 779 C C . ASP A 1 101 ? 13.599 4.448 -14.559 1.00 65.25 101 ASP A C 1
ATOM 781 O O . ASP A 1 101 ? 13.003 4.134 -13.531 1.00 65.25 101 ASP A O 1
ATOM 785 N N . LEU A 1 102 ? 14.326 5.569 -14.626 1.00 68.88 102 LEU A N 1
ATOM 786 C CA . LEU A 1 102 ? 14.485 6.497 -13.495 1.00 68.88 102 LEU A CA 1
ATOM 787 C C . LEU A 1 102 ? 13.148 7.087 -13.027 1.00 68.88 102 LEU A C 1
ATOM 789 O O . LEU A 1 102 ? 12.887 7.173 -11.825 1.00 68.88 102 LEU A O 1
ATOM 793 N N . HIS A 1 103 ? 12.280 7.461 -13.966 1.00 75.19 103 HIS A N 1
ATOM 794 C CA . HIS A 1 103 ? 10.952 7.974 -13.647 1.00 75.19 103 HIS A CA 1
ATOM 795 C C . HIS A 1 103 ? 10.041 6.889 -13.045 1.00 75.19 103 HIS A C 1
ATOM 797 O O . HIS A 1 103 ? 9.330 7.153 -12.073 1.00 75.19 103 HIS A O 1
ATOM 803 N N . LEU A 1 104 ? 10.092 5.659 -13.568 1.00 76.44 104 LEU A N 1
ATOM 804 C CA . LEU A 1 104 ? 9.369 4.504 -13.023 1.00 76.44 104 LEU A CA 1
ATOM 805 C C . LEU A 1 104 ? 9.843 4.147 -11.610 1.00 76.44 104 LEU A C 1
ATOM 807 O O . LEU A 1 104 ? 9.016 3.962 -10.719 1.00 76.44 104 LEU A O 1
ATOM 811 N N . ILE A 1 105 ? 11.155 4.119 -11.373 1.00 77.69 105 ILE A N 1
ATOM 812 C CA . ILE A 1 105 ? 11.739 3.893 -10.043 1.00 77.69 105 ILE A CA 1
ATOM 813 C C . ILE A 1 105 ? 11.265 4.974 -9.064 1.00 77.69 105 ILE A C 1
ATOM 815 O O . ILE A 1 105 ? 10.845 4.654 -7.950 1.00 77.69 105 ILE A O 1
ATOM 819 N N . GLY A 1 106 ? 11.264 6.242 -9.487 1.00 80.69 106 GLY A N 1
ATOM 820 C CA . GLY A 1 106 ? 10.739 7.350 -8.688 1.00 80.69 106 GLY A CA 1
ATOM 821 C C . GLY A 1 106 ? 9.263 7.169 -8.319 1.00 80.69 106 GLY A C 1
ATOM 822 O O . GLY A 1 106 ? 8.893 7.349 -7.159 1.00 80.69 106 GLY A O 1
ATOM 823 N N . LYS A 1 107 ? 8.426 6.741 -9.273 1.00 84.88 107 LYS A N 1
ATOM 824 C CA . LYS A 1 107 ? 7.004 6.442 -9.033 1.00 84.88 107 LYS A CA 1
ATOM 825 C C . LYS A 1 107 ? 6.791 5.271 -8.082 1.00 84.88 107 LYS A C 1
ATOM 827 O O . LYS A 1 107 ? 5.946 5.367 -7.192 1.00 84.88 107 LYS A O 1
ATOM 832 N N . VAL A 1 108 ? 7.552 4.188 -8.245 1.00 83.00 108 VAL A N 1
ATOM 833 C CA . VAL A 1 108 ? 7.502 3.030 -7.342 1.00 83.00 108 VAL A CA 1
ATOM 834 C C . VAL A 1 108 ? 7.856 3.468 -5.925 1.00 83.00 108 VAL A C 1
ATOM 836 O O . VAL A 1 108 ? 7.087 3.206 -5.006 1.00 83.00 108 VAL A O 1
ATOM 839 N N . LYS A 1 109 ? 8.954 4.215 -5.748 1.00 88.81 109 LYS A N 1
ATOM 840 C CA . LYS A 1 109 ? 9.362 4.730 -4.436 1.00 88.81 109 LYS A CA 1
ATOM 841 C C . LYS A 1 109 ? 8.280 5.611 -3.806 1.00 88.81 109 LYS A C 1
ATOM 843 O O . LYS A 1 109 ? 7.875 5.351 -2.681 1.00 88.81 109 LYS A O 1
ATOM 848 N N . ALA A 1 110 ? 7.776 6.604 -4.539 1.00 86.31 110 ALA A N 1
ATOM 849 C CA . ALA A 1 110 ? 6.744 7.509 -4.034 1.00 86.31 110 ALA A CA 1
ATOM 850 C C . ALA A 1 110 ? 5.454 6.769 -3.641 1.00 86.31 110 ALA A C 1
ATOM 852 O O . ALA A 1 110 ? 4.816 7.114 -2.649 1.00 86.31 110 ALA A O 1
ATOM 853 N N . THR A 1 111 ? 5.076 5.734 -4.398 1.00 84.50 111 THR A N 1
ATOM 854 C CA . THR A 1 111 ? 3.894 4.918 -4.089 1.00 84.50 111 THR A CA 1
ATOM 855 C C . THR A 1 111 ? 4.107 4.097 -2.819 1.00 84.50 111 THR A C 1
ATOM 857 O O . THR A 1 111 ? 3.219 4.075 -1.970 1.00 84.50 111 THR A O 1
ATOM 860 N N . THR A 1 112 ? 5.281 3.479 -2.657 1.00 86.56 112 THR A N 1
ATOM 861 C CA . THR A 1 112 ? 5.641 2.724 -1.448 1.00 86.56 112 THR A CA 1
ATOM 862 C C . THR A 1 112 ? 5.682 3.619 -0.212 1.00 86.56 112 THR A C 1
ATOM 864 O O . THR A 1 112 ? 5.076 3.268 0.797 1.00 86.56 112 THR A O 1
ATOM 867 N N . ASP A 1 113 ? 6.336 4.781 -0.298 1.00 89.00 113 ASP A N 1
ATOM 868 C CA . ASP A 1 113 ? 6.434 5.736 0.813 1.00 89.00 113 ASP A CA 1
ATOM 869 C C . ASP A 1 113 ? 5.027 6.188 1.246 1.00 89.00 113 ASP A C 1
ATOM 871 O O . ASP A 1 113 ? 4.655 6.066 2.411 1.00 89.00 113 ASP A O 1
ATOM 875 N N . ARG A 1 114 ? 4.177 6.572 0.281 1.00 89.44 114 ARG A N 1
ATOM 876 C CA . ARG A 1 114 ? 2.779 6.946 0.545 1.00 89.44 114 ARG A CA 1
ATOM 877 C C . ARG A 1 114 ? 1.986 5.820 1.216 1.00 89.44 114 ARG A C 1
ATOM 879 O O . ARG A 1 114 ? 1.165 6.092 2.091 1.00 89.44 114 ARG A O 1
ATOM 886 N N . MET A 1 115 ? 2.180 4.569 0.794 1.00 87.69 115 MET A N 1
ATOM 887 C CA . MET A 1 115 ? 1.514 3.420 1.417 1.00 87.69 115 MET A CA 1
ATOM 888 C C . MET A 1 115 ? 1.968 3.220 2.861 1.00 87.69 115 MET A C 1
ATOM 890 O O . MET A 1 115 ? 1.119 2.986 3.717 1.00 87.69 115 MET A O 1
ATOM 894 N N . ALA A 1 116 ? 3.270 3.328 3.135 1.00 87.50 116 ALA A N 1
ATOM 895 C CA . ALA A 1 116 ? 3.808 3.197 4.484 1.00 87.50 116 ALA A CA 1
ATOM 896 C C . ALA A 1 116 ? 3.214 4.260 5.422 1.00 87.50 116 ALA A C 1
ATOM 898 O O . ALA A 1 116 ? 2.694 3.911 6.482 1.00 87.50 116 ALA A O 1
ATOM 899 N N . ASP A 1 117 ? 3.190 5.521 4.984 1.00 89.75 117 ASP A N 1
ATOM 900 C CA . ASP A 1 117 ? 2.614 6.630 5.752 1.00 89.75 117 ASP A CA 1
ATOM 901 C C . ASP A 1 117 ? 1.113 6.424 6.010 1.00 89.75 117 ASP A C 1
ATOM 903 O O . ASP A 1 117 ? 0.63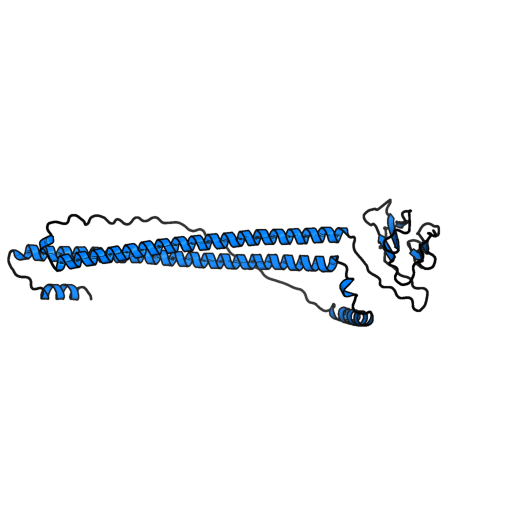3 6.588 7.133 1.00 89.75 117 ASP A O 1
ATOM 907 N N . THR A 1 118 ? 0.366 6.002 4.985 1.00 89.25 118 THR A N 1
ATOM 908 C CA . THR A 1 118 ? -1.080 5.745 5.103 1.00 89.25 118 THR A CA 1
ATOM 909 C C . THR A 1 118 ? -1.366 4.581 6.055 1.00 89.25 118 THR A C 1
ATOM 911 O O . THR A 1 118 ? -2.278 4.659 6.874 1.00 89.25 118 THR A O 1
ATOM 914 N N . MET A 1 119 ? -0.583 3.500 5.985 1.00 85.69 119 MET A N 1
ATOM 915 C CA . MET A 1 119 ? -0.737 2.349 6.880 1.00 85.69 119 MET A CA 1
ATOM 916 C C . MET A 1 119 ? -0.416 2.704 8.331 1.00 85.69 119 MET A C 1
ATOM 918 O O . MET A 1 119 ? -1.147 2.278 9.224 1.00 85.69 119 MET A O 1
ATOM 922 N N . ALA A 1 120 ? 0.638 3.489 8.566 1.00 88.62 120 ALA A N 1
ATOM 923 C CA . ALA A 1 120 ? 0.980 3.968 9.900 1.00 88.62 120 ALA A CA 1
ATOM 924 C C . ALA A 1 120 ? -0.157 4.822 10.483 1.00 88.62 120 ALA A C 1
ATOM 926 O O . ALA A 1 120 ? -0.644 4.535 11.575 1.00 88.62 120 ALA A O 1
ATOM 927 N N . LEU A 1 121 ? -0.660 5.789 9.708 1.00 91.19 121 LEU A N 1
ATOM 928 C CA . LEU A 1 121 ? -1.771 6.648 10.116 1.00 91.19 121 LEU A CA 1
ATOM 929 C C . LEU A 1 121 ? -3.054 5.851 10.407 1.00 91.19 121 LEU A C 1
ATOM 931 O O . LEU A 1 121 ? -3.709 6.085 11.424 1.00 91.19 121 LEU A O 1
ATOM 935 N N . ASN A 1 122 ? -3.401 4.881 9.558 1.00 87.38 122 ASN A N 1
ATOM 936 C CA . ASN A 1 122 ? -4.577 4.037 9.775 1.00 87.38 122 ASN A CA 1
ATOM 937 C C . ASN A 1 122 ? -4.432 3.166 11.033 1.00 87.38 122 ASN A C 1
ATOM 939 O O . ASN A 1 122 ? -5.395 3.006 11.786 1.00 87.38 122 ASN A O 1
ATOM 943 N N . LEU A 1 123 ? -3.240 2.619 11.293 1.00 89.19 123 LEU A N 1
ATOM 944 C CA . LEU A 1 123 ? -2.979 1.824 12.493 1.00 89.19 123 LEU A CA 1
ATOM 945 C C . LEU A 1 123 ? -3.086 2.673 13.768 1.00 89.19 123 LEU A C 1
ATOM 947 O O . LEU A 1 123 ? -3.691 2.230 14.747 1.00 89.19 123 LEU A O 1
ATOM 951 N N . ASP A 1 124 ? -2.572 3.903 13.734 1.00 91.69 124 ASP A N 1
ATOM 952 C CA . ASP A 1 124 ? -2.687 4.857 14.838 1.00 91.69 124 ASP A CA 1
ATOM 953 C C . ASP A 1 124 ? -4.150 5.212 15.130 1.00 91.69 124 ASP A C 1
ATOM 955 O O . ASP A 1 124 ? -4.567 5.229 16.291 1.00 91.69 124 ASP A O 1
ATOM 959 N N . GLN A 1 125 ? -4.965 5.421 14.090 1.00 89.81 125 GLN A N 1
ATOM 960 C CA . GLN A 1 125 ? -6.401 5.666 14.240 1.00 89.81 125 GLN A CA 1
ATOM 961 C C . GLN A 1 125 ? -7.128 4.475 14.876 1.00 89.81 125 GLN A C 1
ATOM 963 O O . GLN A 1 125 ? -7.891 4.661 15.827 1.00 89.81 125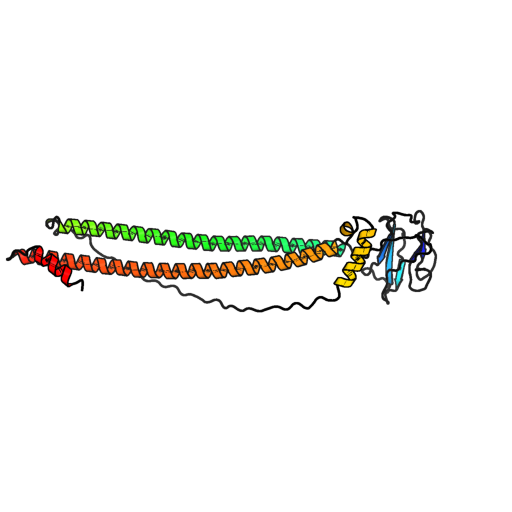 GLN A O 1
ATOM 968 N N . VAL A 1 126 ? -6.867 3.249 14.409 1.00 84.88 126 VAL A N 1
ATOM 969 C CA . VAL A 1 126 ? -7.442 2.033 15.011 1.00 84.88 126 VAL A CA 1
ATOM 970 C C . VAL A 1 126 ? -7.043 1.928 16.482 1.00 84.88 126 VAL A C 1
ATOM 972 O O . VAL A 1 126 ? -7.896 1.709 17.345 1.00 84.88 126 VAL A O 1
ATOM 975 N N . ASN A 1 127 ? -5.763 2.139 16.793 1.00 87.56 127 ASN A N 1
ATOM 976 C CA . ASN A 1 127 ? -5.265 2.065 18.160 1.00 87.56 127 ASN A CA 1
ATOM 977 C C . ASN A 1 127 ? -5.900 3.133 19.068 1.00 87.56 127 ASN A C 1
ATOM 979 O O . ASN A 1 127 ? -6.243 2.844 20.218 1.00 87.56 127 ASN A O 1
ATOM 983 N N . ALA A 1 128 ? -6.123 4.346 18.555 1.00 90.44 128 ALA A N 1
ATOM 984 C CA . ALA A 1 128 ? -6.796 5.416 19.284 1.00 90.44 128 ALA A CA 1
ATOM 985 C C . ALA A 1 128 ? -8.247 5.049 19.639 1.00 90.44 128 ALA A C 1
ATOM 987 O O . ALA A 1 128 ? -8.667 5.237 20.783 1.00 90.44 128 ALA A O 1
ATOM 988 N N . VAL A 1 129 ? -9.005 4.477 18.696 1.00 84.06 129 VAL A N 1
ATOM 989 C CA . VAL A 1 129 ? -10.389 4.035 18.941 1.00 84.06 129 VAL A CA 1
ATOM 990 C C . VAL A 1 129 ? -10.429 2.879 19.944 1.00 84.06 129 VAL A C 1
ATOM 992 O O . VAL A 1 129 ? -11.189 2.929 20.910 1.00 84.06 129 VAL A O 1
ATOM 995 N N . VAL A 1 130 ? -9.566 1.871 19.784 1.00 82.62 130 VAL A N 1
ATOM 996 C CA . VAL A 1 130 ? -9.477 0.735 20.718 1.00 82.62 130 VAL A CA 1
ATOM 997 C C . VAL A 1 130 ? -9.107 1.199 22.127 1.00 82.62 130 VAL A C 1
ATOM 999 O O . VAL A 1 130 ? -9.716 0.764 23.107 1.00 82.62 130 VAL A O 1
ATOM 1002 N N . THR A 1 131 ? -8.143 2.113 22.246 1.00 89.94 131 THR A N 1
ATOM 1003 C CA . THR A 1 131 ? -7.724 2.670 23.539 1.00 89.94 131 THR A CA 1
ATOM 1004 C C . THR A 1 131 ? -8.855 3.457 24.196 1.00 89.94 131 THR A C 1
ATOM 1006 O O . THR A 1 131 ? -9.090 3.289 25.395 1.00 89.94 131 THR A O 1
ATOM 1009 N N . ARG A 1 132 ? -9.600 4.256 23.419 1.00 88.62 132 ARG A N 1
ATOM 1010 C CA . ARG A 1 132 ? -10.787 4.979 23.894 1.00 88.62 132 ARG A CA 1
ATOM 1011 C C . ARG A 1 132 ? -11.847 4.017 24.436 1.00 88.62 132 ARG A C 1
ATOM 1013 O O . ARG A 1 132 ? -12.216 4.139 25.602 1.00 88.62 132 ARG A O 1
ATOM 1020 N N . MET A 1 133 ? -12.258 3.017 23.651 1.00 80.94 133 MET A N 1
ATOM 1021 C CA . MET A 1 133 ? -13.260 2.025 24.075 1.00 80.94 133 MET A CA 1
ATOM 1022 C C . MET A 1 133 ? -12.826 1.266 25.333 1.00 80.94 133 MET A C 1
ATOM 1024 O O . MET A 1 133 ? -13.616 1.063 26.252 1.00 80.94 133 MET A O 1
ATOM 1028 N N . LYS A 1 134 ? -11.548 0.876 25.414 1.00 87.50 134 LYS A N 1
ATOM 1029 C CA . LYS A 1 134 ? -10.990 0.218 26.601 1.00 87.50 134 LYS A CA 1
ATOM 1030 C C . LYS A 1 134 ? -11.066 1.118 27.839 1.00 87.50 134 LYS A C 1
ATOM 1032 O O . LYS A 1 134 ? -11.337 0.625 28.932 1.00 87.50 134 LYS A O 1
ATOM 1037 N N . GLY A 1 135 ? -10.813 2.416 27.683 1.00 86.06 135 GLY A N 1
ATOM 1038 C CA . GLY A 1 135 ? -10.948 3.402 28.754 1.00 86.06 135 GLY A CA 1
ATOM 1039 C C . GLY A 1 135 ? -12.388 3.523 29.254 1.00 86.06 135 GLY A C 1
ATOM 1040 O O . GLY A 1 135 ? -12.629 3.389 30.452 1.00 86.06 135 GLY A O 1
ATOM 1041 N N . GLU A 1 136 ? -13.339 3.705 28.337 1.00 84.88 136 GLU A N 1
ATOM 1042 C CA . GLU A 1 136 ? -14.773 3.809 28.647 1.00 84.88 136 GLU A CA 1
ATOM 1043 C C . GLU A 1 136 ? -15.301 2.549 29.356 1.00 84.88 136 GLU A C 1
ATOM 1045 O O . GLU A 1 136 ? -15.964 2.644 30.392 1.00 84.88 136 GLU A O 1
ATOM 1050 N N . LEU A 1 137 ? -14.924 1.360 28.873 1.00 80.56 137 LEU A N 1
ATOM 1051 C CA . LEU A 1 137 ? -15.319 0.086 29.479 1.00 80.56 137 LEU A CA 1
ATOM 1052 C C . LEU A 1 137 ? -14.730 -0.109 30.886 1.00 80.56 137 LEU A C 1
ATOM 1054 O O . LEU A 1 137 ? -15.393 -0.610 31.792 1.00 80.56 137 LEU A O 1
ATOM 1058 N N . ASN A 1 138 ? -13.477 0.298 31.099 1.00 83.00 138 ASN A N 1
ATOM 1059 C CA . ASN A 1 138 ? -12.853 0.202 32.419 1.00 83.00 138 ASN A CA 1
ATOM 1060 C C . ASN A 1 138 ? -13.499 1.143 33.439 1.00 83.00 138 ASN A C 1
ATOM 1062 O O . ASN A 1 138 ? -13.576 0.797 34.617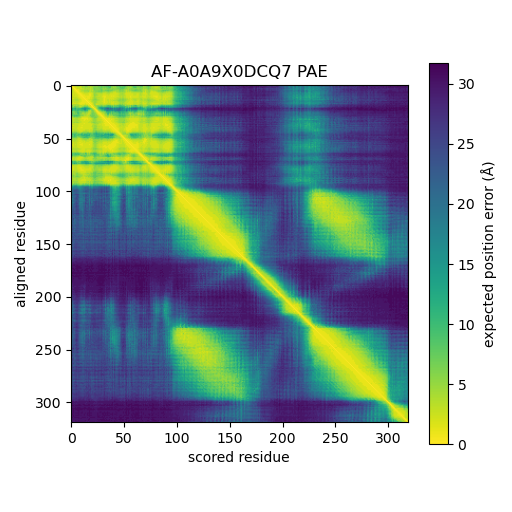 1.00 83.00 138 ASN A O 1
ATOM 1066 N N . ASN A 1 139 ? -13.927 2.331 33.010 1.00 86.12 139 ASN A N 1
ATOM 1067 C CA . ASN A 1 139 ? -14.596 3.285 33.889 1.00 86.12 139 ASN A CA 1
ATOM 1068 C C . ASN A 1 139 ? -15.989 2.780 34.277 1.00 86.12 139 ASN A C 1
ATOM 1070 O O . ASN A 1 139 ? -16.271 2.663 35.464 1.00 86.12 139 ASN A O 1
ATOM 1074 N N . THR A 1 140 ? -16.792 2.343 33.304 1.00 80.69 140 THR A N 1
ATOM 1075 C CA . THR A 1 140 ? -18.121 1.762 33.575 1.00 80.69 140 THR A CA 1
ATOM 1076 C C . THR A 1 140 ? -18.055 0.530 34.479 1.00 80.69 140 THR A C 1
ATOM 1078 O O . THR A 1 140 ? -18.873 0.376 35.383 1.00 80.69 140 THR A O 1
ATOM 1081 N N . TRP A 1 141 ? -17.040 -0.324 34.316 1.00 79.38 141 TRP A N 1
ATOM 1082 C CA . TRP A 1 141 ? -16.826 -1.453 35.225 1.00 79.38 141 TRP A CA 1
ATOM 1083 C C . TRP A 1 141 ? -16.509 -1.020 36.665 1.00 79.38 141 TRP A C 1
ATOM 1085 O O . TRP A 1 141 ? -16.962 -1.659 37.617 1.00 79.38 141 TRP A O 1
ATOM 1095 N N . LYS A 1 142 ? -15.734 0.058 36.847 1.00 86.31 142 LYS A N 1
ATOM 1096 C CA . LYS A 1 142 ? -15.465 0.616 38.182 1.00 86.31 142 LYS A CA 1
ATOM 1097 C C . LYS A 1 142 ? -16.739 1.163 38.816 1.00 86.31 142 LYS A C 1
ATOM 1099 O O . LYS A 1 142 ? -16.981 0.854 39.978 1.00 86.31 142 LYS A O 1
ATOM 1104 N N . ASP A 1 143 ? -17.546 1.898 38.057 1.00 80.50 143 ASP A N 1
ATOM 1105 C CA . ASP A 1 143 ? -18.801 2.478 38.547 1.00 80.50 143 ASP A CA 1
ATOM 1106 C C . ASP A 1 143 ? -19.775 1.379 38.993 1.00 80.50 143 ASP A C 1
ATOM 1108 O O . ASP A 1 143 ? -20.295 1.421 40.110 1.00 80.50 143 ASP A O 1
ATOM 1112 N N . LEU A 1 144 ? -19.921 0.320 38.185 1.00 78.06 144 LEU A N 1
ATOM 1113 C CA . LEU A 1 144 ? -20.731 -0.847 38.538 1.00 78.06 144 LEU A CA 1
ATOM 1114 C C . LEU A 1 144 ? -20.227 -1.534 39.813 1.00 78.06 144 LEU A C 1
ATOM 1116 O O . LEU A 1 144 ? -21.023 -1.953 40.654 1.00 78.06 144 LEU A O 1
ATOM 1120 N N . LYS A 1 145 ? -18.907 -1.668 39.969 1.00 84.56 145 LYS A N 1
ATOM 1121 C CA . LYS A 1 145 ? -18.322 -2.269 41.169 1.00 84.56 145 LYS A CA 1
ATOM 1122 C C . LYS A 1 145 ? -18.631 -1.436 42.414 1.00 84.56 145 LYS A C 1
ATOM 1124 O O . LYS A 1 145 ? -19.079 -2.003 43.407 1.00 84.56 145 LYS A O 1
ATOM 1129 N N . THR A 1 146 ? -18.447 -0.118 42.341 1.00 86.50 146 THR A N 1
ATOM 1130 C CA . THR A 1 146 ? -18.781 0.804 43.436 1.00 86.50 146 THR A CA 1
ATOM 1131 C C . THR A 1 146 ? -20.260 0.704 43.802 1.00 86.50 146 THR A C 1
ATOM 1133 O O . THR A 1 146 ? -20.585 0.561 44.976 1.00 86.50 146 THR A O 1
ATOM 1136 N N . LEU A 1 147 ? -21.155 0.665 42.809 1.00 78.19 147 LEU A N 1
ATOM 1137 C CA . LEU A 1 147 ? -22.586 0.486 43.046 1.00 78.19 147 LEU A CA 1
ATOM 1138 C C . LEU A 1 147 ? -22.901 -0.802 43.814 1.00 78.19 147 LEU A C 1
ATOM 1140 O O . LEU A 1 147 ? -23.701 -0.796 44.749 1.00 78.19 147 LEU A O 1
ATOM 1144 N N . VAL A 1 148 ? -22.317 -1.926 43.393 1.00 78.62 148 VAL A N 1
ATOM 1145 C CA . VAL A 1 148 ? -22.536 -3.219 44.053 1.00 78.62 148 VAL A CA 1
ATOM 1146 C C . VAL A 1 148 ? -22.049 -3.169 45.500 1.00 78.62 148 VAL A C 1
ATOM 1148 O O . VAL A 1 148 ? -22.743 -3.665 46.390 1.00 78.62 148 VAL A O 1
ATOM 1151 N N . ASP A 1 149 ? -20.898 -2.546 45.747 1.00 84.94 149 ASP A N 1
ATOM 1152 C CA . ASP A 1 149 ? -20.352 -2.379 47.093 1.00 84.94 149 ASP A CA 1
ATOM 1153 C C . ASP A 1 149 ? -21.270 -1.512 47.979 1.00 84.94 149 ASP A C 1
ATOM 1155 O O . ASP A 1 149 ? -21.536 -1.891 49.127 1.00 84.94 149 ASP A O 1
ATOM 1159 N N . ASP A 1 150 ? -21.830 -0.424 47.439 1.00 80.06 150 ASP A N 1
ATOM 1160 C CA . ASP A 1 150 ? -22.790 0.447 48.132 1.00 80.06 150 ASP A CA 1
ATOM 1161 C C . ASP A 1 150 ? -24.084 -0.302 48.481 1.00 80.06 150 ASP A C 1
ATOM 1163 O O . ASP A 1 150 ? -24.504 -0.328 49.641 1.00 80.06 150 ASP A O 1
ATOM 1167 N N . VAL A 1 151 ? -24.677 -1.018 47.519 1.00 75.81 151 VAL A N 1
ATOM 1168 C CA . VAL A 1 151 ? -25.888 -1.827 47.758 1.00 75.81 151 VAL A CA 1
ATOM 1169 C C . VAL A 1 151 ? -25.632 -2.902 48.821 1.00 75.81 151 VAL A C 1
ATOM 1171 O O . VAL A 1 151 ? -26.468 -3.136 49.697 1.00 75.81 151 VAL A O 1
ATOM 1174 N N . LEU A 1 152 ? -24.467 -3.559 48.797 1.00 80.06 152 LEU A N 1
ATOM 1175 C CA . LEU A 1 152 ? -24.094 -4.555 49.807 1.00 80.06 152 LEU A CA 1
ATOM 1176 C C . LEU A 1 152 ? -23.879 -3.942 51.196 1.00 80.06 152 LEU A C 1
ATOM 1178 O O . LEU A 1 152 ? -24.117 -4.610 52.210 1.00 80.06 152 LEU A O 1
ATOM 1182 N N . LYS A 1 153 ? -23.391 -2.704 51.272 1.00 82.56 153 LYS A N 1
ATOM 1183 C CA . LYS A 1 153 ? -23.246 -1.966 52.531 1.00 82.56 153 LYS A CA 1
ATOM 1184 C C . LYS A 1 153 ? -24.616 -1.636 53.117 1.00 82.56 153 LYS A C 1
ATOM 1186 O O . LYS A 1 153 ? -24.864 -1.951 54.281 1.00 82.56 153 LYS A O 1
ATOM 1191 N N . ASP A 1 154 ? -25.525 -1.126 52.299 1.00 77.50 154 ASP A N 1
ATOM 1192 C CA . ASP A 1 154 ? -26.874 -0.775 52.732 1.00 77.50 154 ASP A CA 1
ATOM 1193 C C . ASP A 1 154 ? -27.698 -1.995 53.149 1.00 77.50 154 ASP A C 1
ATOM 1195 O O . ASP A 1 154 ? -28.442 -1.948 54.132 1.00 77.50 154 ASP A O 1
ATOM 1199 N N . LEU A 1 155 ? -27.555 -3.117 52.436 1.00 74.62 155 LEU A N 1
ATOM 1200 C CA . LEU A 1 155 ? -28.177 -4.385 52.819 1.00 74.62 155 LEU A CA 1
ATOM 1201 C C . LEU A 1 155 ? -27.676 -4.871 54.183 1.00 74.62 155 LEU A C 1
ATOM 1203 O O . LEU A 1 155 ? -28.469 -5.356 54.992 1.00 74.62 155 LEU A O 1
ATOM 1207 N N . ARG A 1 156 ? -26.374 -4.724 54.466 1.00 80.25 156 ARG A N 1
ATOM 1208 C CA . ARG A 1 156 ? -25.799 -5.058 55.779 1.00 80.25 156 ARG A CA 1
ATOM 1209 C C . ARG A 1 156 ? -26.331 -4.153 56.881 1.00 80.25 156 ARG A C 1
ATOM 1211 O O . ARG A 1 156 ? -26.705 -4.663 57.933 1.00 80.25 156 ARG A O 1
ATOM 1218 N N . HIS A 1 157 ? -26.411 -2.851 56.630 1.00 76.50 157 HIS A N 1
ATOM 1219 C CA . HIS A 1 157 ? -26.961 -1.903 57.594 1.00 76.50 157 HIS A CA 1
ATOM 1220 C C . HIS A 1 157 ? -28.448 -2.178 57.872 1.00 76.50 157 HIS A C 1
ATOM 1222 O O . HIS A 1 157 ? -28.863 -2.286 59.023 1.00 76.50 157 HIS A O 1
ATOM 1228 N N . SER A 1 158 ? -29.235 -2.427 56.822 1.00 73.06 158 SER A N 1
ATOM 1229 C CA . SER A 1 158 ? -30.651 -2.800 56.948 1.00 73.06 158 SER A CA 1
ATOM 1230 C C . SER A 1 158 ? -30.834 -4.094 57.746 1.00 73.06 158 SER A C 1
ATOM 1232 O O . SER A 1 158 ? -31.754 -4.200 58.552 1.00 73.06 158 SER A O 1
ATOM 1234 N N . LYS A 1 159 ? -29.946 -5.080 57.554 1.00 77.38 159 LYS A N 1
ATOM 1235 C CA . LYS A 1 159 ? -29.937 -6.315 58.345 1.00 77.38 159 LYS A CA 1
ATOM 1236 C C . LYS A 1 159 ? -29.661 -6.037 59.828 1.00 77.38 159 LYS A C 1
ATOM 1238 O O . LYS A 1 159 ? -30.386 -6.560 60.666 1.00 77.38 159 LYS A O 1
ATOM 1243 N N . GLN A 1 160 ? -28.673 -5.198 60.145 1.00 78.31 160 GLN A N 1
ATOM 1244 C CA . GLN A 1 160 ? -28.357 -4.813 61.529 1.00 78.31 160 GLN A CA 1
ATOM 1245 C C . GLN A 1 160 ? -29.535 -4.113 62.217 1.00 78.31 160 GLN A C 1
ATOM 1247 O O . GLN A 1 160 ? -29.869 -4.465 63.341 1.00 78.31 160 GLN A O 1
ATOM 1252 N N . LEU A 1 161 ? -30.221 -3.201 61.522 1.00 70.25 161 LEU A N 1
ATOM 1253 C CA . LEU A 1 161 ? -31.433 -2.529 62.017 1.00 70.25 161 LEU A CA 1
ATOM 1254 C C . LEU A 1 161 ? -32.584 -3.496 62.340 1.00 70.25 161 LEU A C 1
ATOM 1256 O O . LEU A 1 161 ? -33.388 -3.226 63.229 1.00 70.25 161 LEU A O 1
ATOM 1260 N N . ILE A 1 162 ? -32.691 -4.609 61.608 1.00 72.62 162 ILE A N 1
ATOM 1261 C CA . ILE A 1 162 ? -33.692 -5.654 61.874 1.00 72.62 162 ILE A CA 1
ATOM 1262 C C . ILE A 1 162 ? -33.281 -6.513 63.080 1.00 72.62 162 ILE A C 1
ATOM 1264 O O . ILE A 1 162 ? -34.148 -6.932 63.845 1.00 72.62 162 ILE A O 1
ATOM 1268 N N . GLU A 1 163 ? -31.985 -6.793 63.237 1.00 77.44 163 GLU A N 1
ATOM 1269 C CA . GLU A 1 163 ? -31.445 -7.620 64.325 1.00 77.44 163 GLU A CA 1
ATOM 1270 C C . GLU A 1 163 ? -31.375 -6.868 65.670 1.00 77.44 163 GLU A C 1
ATOM 1272 O O . GLU A 1 163 ? -31.580 -7.492 66.710 1.00 77.44 163 GLU A O 1
ATOM 1277 N N . ASP A 1 164 ? -31.158 -5.547 65.660 1.00 75.31 164 ASP A N 1
ATOM 1278 C CA . ASP A 1 164 ? -31.104 -4.681 66.849 1.00 75.31 164 ASP A CA 1
ATOM 1279 C C . ASP A 1 164 ? -31.869 -3.350 66.624 1.00 75.31 164 ASP A C 1
ATOM 1281 O O . ASP A 1 164 ? -31.284 -2.336 66.226 1.00 75.31 164 ASP A O 1
ATOM 1285 N N . PRO A 1 165 ? -33.194 -3.319 66.884 1.00 62.81 165 PRO A N 1
ATOM 1286 C CA . PRO A 1 165 ? -34.042 -2.144 66.648 1.00 62.81 165 PRO A CA 1
ATOM 1287 C C . PRO A 1 165 ? -33.740 -0.943 67.558 1.00 62.81 165 PRO A C 1
ATOM 1289 O O . PRO A 1 165 ? -34.255 0.147 67.314 1.00 62.81 165 PRO A O 1
ATOM 1292 N N . SER A 1 166 ? -32.936 -1.131 68.610 1.00 58.38 166 SER A N 1
ATOM 1293 C CA . SER A 1 166 ? -32.613 -0.119 69.629 1.00 58.38 166 SER A CA 1
ATOM 1294 C C . SER A 1 166 ? -31.814 1.065 69.078 1.00 58.38 166 SER A C 1
ATOM 1296 O O . SER A 1 166 ? -31.729 2.104 69.723 1.00 58.38 166 SER A O 1
ATOM 1298 N N . GLN A 1 167 ? -31.208 0.918 67.895 1.00 58.28 167 GLN A N 1
ATOM 1299 C CA . GLN A 1 167 ? -30.333 1.929 67.290 1.00 58.28 167 GLN A CA 1
ATOM 1300 C C . GLN A 1 167 ? -31.066 2.952 66.401 1.00 58.28 167 GLN A C 1
ATOM 1302 O O . GLN A 1 167 ? -30.427 3.782 65.757 1.00 58.28 167 GLN A O 1
ATOM 1307 N N . LEU A 1 168 ? -32.404 2.924 66.367 1.00 52.44 168 LEU A N 1
ATOM 1308 C CA . LEU A 1 168 ? -33.224 3.781 65.500 1.00 52.44 168 LEU A CA 1
ATOM 1309 C C . LEU A 1 168 ? -33.213 5.277 65.862 1.00 52.44 168 LEU A C 1
ATOM 1311 O O . LEU A 1 168 ? -33.603 6.093 65.030 1.00 52.44 168 LEU A O 1
ATOM 1315 N N . GLU A 1 169 ? -32.800 5.653 67.075 1.00 49.44 169 GLU A N 1
ATOM 1316 C CA . GLU A 1 169 ? -32.873 7.047 67.546 1.00 49.44 169 GLU A CA 1
ATOM 1317 C C . GLU A 1 169 ? -31.676 7.922 67.130 1.00 49.44 169 GLU A C 1
ATOM 1319 O O . GLU A 1 169 ? -31.709 9.133 67.343 1.00 49.44 169 GLU A O 1
ATOM 1324 N N . SER A 1 170 ? -30.645 7.351 66.495 1.00 50.03 170 SER A N 1
ATOM 1325 C CA . SER A 1 170 ? -29.352 8.038 66.334 1.00 50.03 170 SER A CA 1
ATOM 1326 C C . SER A 1 170 ? -28.977 8.460 64.911 1.00 50.03 170 SER A C 1
ATOM 1328 O O . SER A 1 170 ? -28.009 9.205 64.767 1.00 50.03 170 SER A O 1
ATOM 1330 N N . ASP A 1 171 ? -29.654 7.985 63.858 1.00 40.94 171 ASP A N 1
ATOM 1331 C CA . ASP A 1 171 ? -29.049 8.013 62.516 1.00 40.94 171 ASP A CA 1
ATOM 1332 C C . ASP A 1 171 ? -29.654 9.056 61.559 1.00 40.94 171 ASP A C 1
ATOM 1334 O O . ASP A 1 171 ? -30.705 8.868 60.940 1.00 40.94 171 ASP A O 1
ATOM 1338 N N . SER A 1 172 ? -28.940 10.175 61.438 1.00 45.50 172 SER A N 1
ATOM 1339 C CA . SER A 1 172 ? -29.134 11.261 60.474 1.00 45.50 172 SER A CA 1
ATOM 1340 C C . SER A 1 172 ? -28.386 11.039 59.143 1.00 45.50 172 SER A C 1
ATOM 1342 O O . SER A 1 172 ? -28.307 11.954 58.328 1.00 45.50 172 SER A O 1
ATOM 1344 N N . GLY A 1 173 ? -27.839 9.846 58.882 1.00 40.97 173 GLY A N 1
ATOM 1345 C CA . GLY A 1 173 ? -26.914 9.592 57.768 1.00 40.97 173 GLY A CA 1
ATOM 1346 C C . GLY A 1 173 ? -27.506 9.310 56.379 1.00 40.97 173 GLY A C 1
ATOM 1347 O O . GLY A 1 173 ? -26.775 8.824 55.519 1.00 40.97 173 GLY A O 1
ATOM 1348 N N . LEU A 1 174 ? -28.795 9.563 56.128 1.00 42.44 174 LEU A N 1
ATOM 1349 C CA . LEU A 1 174 ? -29.464 9.163 54.877 1.00 42.44 174 LEU A CA 1
ATOM 1350 C C . LEU A 1 174 ? -30.073 10.365 54.141 1.00 42.44 174 LEU A C 1
ATOM 1352 O O . LEU A 1 174 ? -31.292 10.463 54.012 1.00 42.44 174 LEU A O 1
ATOM 1356 N N . GLU A 1 175 ? -29.224 11.276 53.662 1.00 46.03 175 GLU A N 1
ATOM 1357 C CA . GLU A 1 175 ? -29.629 12.330 52.724 1.00 46.03 175 GLU A CA 1
ATOM 1358 C C . GLU A 1 175 ? -28.918 12.223 51.364 1.00 46.03 175 GLU A C 1
ATOM 1360 O O . GLU A 1 175 ? -27.709 12.026 51.271 1.00 46.03 175 GLU A O 1
ATOM 1365 N N . ASP A 1 176 ? -29.751 12.403 50.334 1.00 45.34 176 ASP A N 1
ATOM 1366 C CA . ASP A 1 176 ? -29.494 12.861 48.968 1.00 45.34 176 ASP A CA 1
ATOM 1367 C C . ASP A 1 176 ? -28.623 12.034 48.005 1.00 45.34 176 ASP A C 1
ATOM 1369 O O . ASP A 1 176 ? -27.416 12.210 47.866 1.00 45.34 176 ASP A O 1
ATOM 1373 N N . ILE A 1 177 ? -29.317 11.278 47.143 1.00 37.00 177 ILE A N 1
ATOM 1374 C CA . ILE A 1 177 ? -28.845 10.940 45.793 1.00 37.00 177 ILE A CA 1
ATOM 1375 C C . ILE A 1 177 ? -29.806 11.585 44.780 1.00 37.00 177 ILE A C 1
ATOM 1377 O O . ILE A 1 177 ? -30.916 11.100 44.558 1.00 37.00 177 ILE A O 1
ATOM 1381 N N . LYS A 1 178 ? -29.382 12.692 44.153 1.00 34.16 178 LYS A N 1
ATOM 1382 C CA . LYS A 1 178 ? -30.054 13.307 42.991 1.00 34.16 178 LYS A CA 1
ATOM 1383 C C . LYS A 1 178 ? -29.456 12.772 41.681 1.00 34.16 178 LYS A C 1
ATOM 1385 O O . LYS A 1 178 ? -28.233 12.784 41.553 1.00 34.16 178 LYS A O 1
ATOM 1390 N N . PRO A 1 179 ? -30.268 12.385 40.679 1.00 34.94 179 PRO A N 1
ATOM 1391 C CA . PRO A 1 179 ? -29.767 12.046 39.351 1.00 34.94 179 PRO A CA 1
ATOM 1392 C C . PRO A 1 179 ? -29.584 13.314 38.498 1.00 34.94 179 PRO A C 1
ATOM 1394 O O . PRO A 1 179 ? -30.447 14.193 38.475 1.00 34.94 179 PRO A O 1
ATOM 1397 N N . SER A 1 180 ? -28.448 13.407 37.802 1.00 29.69 180 SER A N 1
ATOM 1398 C CA . SER A 1 180 ? -28.098 14.490 36.873 1.00 29.69 180 SER A CA 1
ATOM 1399 C C . SER A 1 180 ? -27.999 13.923 35.457 1.00 29.69 180 SER A C 1
ATOM 1401 O O . SER A 1 180 ? -27.223 13.003 35.213 1.00 29.69 180 SER A O 1
ATOM 1403 N N . VAL A 1 181 ? -28.802 14.463 34.536 1.00 41.44 181 VAL A N 1
ATOM 1404 C CA . VAL A 1 181 ? -28.905 14.044 33.130 1.00 41.44 181 VAL A CA 1
ATOM 1405 C C . VAL A 1 181 ? -28.168 15.049 32.244 1.00 41.44 181 VAL A C 1
ATOM 1407 O O . VAL A 1 181 ? -28.450 16.244 32.308 1.00 41.44 181 VAL A O 1
ATOM 1410 N N . ALA A 1 182 ? -27.291 14.568 31.360 1.00 32.38 182 ALA A N 1
ATOM 1411 C CA . ALA A 1 182 ? -26.773 15.341 30.231 1.00 32.38 182 ALA A CA 1
ATOM 1412 C C . ALA A 1 182 ? -26.648 14.442 28.990 1.00 32.38 182 ALA A C 1
ATOM 1414 O O . ALA A 1 182 ? -25.978 13.413 29.020 1.00 32.38 182 ALA A O 1
ATOM 1415 N N . GLY A 1 183 ? -27.341 14.825 27.913 1.00 38.16 183 GLY A N 1
ATOM 1416 C CA . GLY A 1 183 ? -27.351 14.131 26.624 1.00 38.16 183 GLY A CA 1
ATOM 1417 C C . GLY A 1 183 ? -26.338 14.693 25.624 1.00 38.16 183 GLY A C 1
ATOM 1418 O O . GLY A 1 183 ? -25.948 15.856 25.714 1.00 38.16 183 GLY A O 1
ATOM 1419 N N . THR A 1 184 ? -25.985 13.879 24.622 1.00 29.98 184 THR A N 1
ATOM 1420 C CA . THR A 1 184 ? -25.111 14.277 23.505 1.00 29.98 184 THR A CA 1
ATOM 1421 C C . THR A 1 184 ? -25.659 13.757 22.169 1.00 29.98 184 THR A C 1
ATOM 1423 O O . THR A 1 184 ? -26.035 12.593 22.042 1.00 29.98 184 THR A O 1
ATOM 1426 N N . GLN A 1 185 ? -25.718 14.650 21.175 1.00 31.56 185 GLN A N 1
ATOM 1427 C CA . GLN A 1 185 ? -26.209 14.435 19.806 1.00 31.56 185 GLN A CA 1
ATOM 1428 C C . GLN A 1 185 ? -25.191 13.707 18.899 1.00 31.56 185 GLN A C 1
ATOM 1430 O O . GLN A 1 185 ? -23.985 13.907 19.024 1.00 31.56 185 GLN A O 1
ATOM 1435 N N . ARG A 1 186 ? -25.699 12.919 17.934 1.00 33.38 186 ARG A N 1
ATOM 1436 C CA . ARG A 1 186 ? -24.963 12.312 16.795 1.00 33.38 186 ARG A CA 1
ATOM 1437 C C . ARG A 1 186 ? -25.005 13.214 15.544 1.00 33.38 186 ARG A C 1
ATOM 1439 O O . ARG A 1 186 ? -26.014 13.889 15.340 1.00 33.38 186 ARG A O 1
ATOM 1446 N N . PRO A 1 187 ? -24.052 13.051 14.603 1.00 29.09 187 PRO A N 1
ATOM 1447 C CA . PRO A 1 187 ? -24.348 13.148 13.168 1.00 29.09 187 PRO A CA 1
ATOM 1448 C C . PRO A 1 187 ? -24.013 11.865 12.372 1.00 29.09 187 PRO A C 1
ATOM 1450 O O . PRO A 1 187 ? -23.168 11.067 12.764 1.00 29.09 187 PRO A O 1
ATOM 1453 N N . LYS A 1 188 ? -24.735 11.680 11.253 1.00 28.61 188 LYS A N 1
ATOM 1454 C CA . LYS A 1 188 ? -24.731 10.536 10.315 1.00 28.61 188 LYS A CA 1
ATOM 1455 C C . LYS A 1 188 ? -23.671 10.677 9.209 1.00 28.61 188 LYS A C 1
ATOM 1457 O O . LYS A 1 188 ? -23.459 11.785 8.723 1.00 28.61 188 LYS A O 1
ATOM 1462 N N . LEU A 1 189 ? -23.140 9.547 8.729 1.00 25.95 189 LEU A N 1
ATOM 1463 C CA . LEU A 1 189 ? -22.331 9.421 7.506 1.00 25.95 189 LEU A CA 1
ATOM 1464 C C . LEU A 1 189 ? -23.133 8.703 6.395 1.00 25.95 189 LEU A C 1
ATOM 1466 O O . LEU A 1 189 ? -23.874 7.760 6.677 1.00 25.95 189 LEU A O 1
ATOM 1470 N N . HIS A 1 190 ? -22.995 9.153 5.143 1.00 28.30 190 HIS A N 1
ATOM 1471 C CA . HIS A 1 190 ? -23.606 8.557 3.946 1.00 28.30 190 HIS A CA 1
ATOM 1472 C C . HIS A 1 190 ? -22.608 7.662 3.188 1.00 28.30 190 HIS A C 1
ATOM 1474 O O . HIS A 1 190 ? -21.436 7.998 3.061 1.00 28.30 190 HIS A O 1
ATOM 1480 N N . SER A 1 191 ? -23.118 6.549 2.652 1.00 29.98 191 SER A N 1
ATOM 1481 C CA . SER A 1 191 ? -22.435 5.547 1.817 1.00 29.98 191 SER A CA 1
ATOM 1482 C C . SER A 1 191 ? -22.797 5.721 0.333 1.00 29.98 191 SER A C 1
ATOM 1484 O O . SER A 1 191 ? -23.930 6.106 0.040 1.00 29.98 191 SER A O 1
ATOM 1486 N N . SER A 1 192 ? -21.889 5.377 -0.595 1.00 27.08 192 SER A N 1
ATOM 1487 C CA . SER A 1 192 ? -22.268 4.879 -1.931 1.00 27.08 192 SER A CA 1
ATOM 1488 C C . SER A 1 192 ? -21.146 4.097 -2.639 1.00 27.08 192 SER A C 1
ATOM 1490 O O . SER A 1 192 ? -19.996 4.524 -2.677 1.00 27.08 192 SER A O 1
ATOM 1492 N N . ASN A 1 193 ? -21.552 2.979 -3.251 1.00 29.14 193 ASN A N 1
ATOM 1493 C CA . ASN A 1 193 ? -20.813 2.035 -4.105 1.00 29.14 193 ASN A CA 1
ATOM 1494 C C . ASN A 1 193 ? -20.540 2.573 -5.528 1.00 29.14 193 ASN A C 1
ATOM 1496 O O . ASN A 1 193 ? -21.254 3.475 -5.971 1.00 29.14 193 ASN A O 1
ATOM 1500 N N . ASN A 1 194 ? -19.637 1.923 -6.295 1.00 27.92 194 ASN A N 1
ATOM 1501 C CA . ASN A 1 194 ? -20.020 1.179 -7.519 1.00 27.92 194 ASN A CA 1
ATOM 1502 C C . ASN A 1 194 ? -18.891 0.423 -8.262 1.00 27.92 194 ASN A C 1
ATOM 1504 O O . ASN A 1 194 ? -17.701 0.635 -8.062 1.00 27.92 194 ASN A O 1
ATOM 1508 N N . HIS A 1 195 ? -19.363 -0.507 -9.101 1.00 28.34 195 HIS A N 1
ATOM 1509 C CA . HIS A 1 195 ? -18.755 -1.680 -9.736 1.00 28.34 195 HIS A CA 1
ATOM 1510 C C . HIS A 1 195 ? -17.937 -1.471 -11.036 1.00 28.34 195 HIS A C 1
ATOM 1512 O O . HIS A 1 195 ? -18.298 -0.647 -11.866 1.00 28.34 195 HIS A O 1
ATOM 1518 N N . ARG A 1 196 ? -16.927 -2.357 -11.199 1.00 33.09 196 ARG A N 1
ATOM 1519 C CA . ARG A 1 196 ? -16.513 -3.235 -12.340 1.00 33.09 196 ARG A CA 1
ATOM 1520 C C . ARG A 1 196 ? -16.595 -2.748 -13.803 1.00 33.09 196 ARG A C 1
ATOM 1522 O O . ARG A 1 196 ? -17.626 -2.243 -14.219 1.00 33.09 196 ARG A O 1
ATOM 1529 N N . LEU A 1 197 ? -15.600 -3.158 -14.613 1.00 31.67 197 LEU A N 1
ATOM 1530 C CA . LEU A 1 197 ? -15.729 -4.055 -15.791 1.00 31.67 197 LEU A CA 1
ATOM 1531 C C . LEU A 1 197 ? -14.350 -4.282 -16.465 1.00 31.67 197 LEU A C 1
ATOM 1533 O O . LEU A 1 197 ? -13.702 -3.320 -16.866 1.00 31.67 197 LEU A O 1
ATOM 1537 N N . ASP A 1 198 ? -13.943 -5.546 -16.629 1.00 36.44 198 ASP A N 1
ATOM 1538 C CA . ASP A 1 198 ? -12.768 -5.971 -17.417 1.00 36.44 198 ASP A CA 1
ATOM 1539 C C . ASP A 1 198 ? -13.192 -6.442 -18.825 1.00 36.44 198 ASP A C 1
ATOM 1541 O O . ASP A 1 198 ? -14.243 -7.084 -18.944 1.00 36.44 198 ASP A O 1
ATOM 1545 N N . PRO A 1 199 ? -12.390 -6.209 -19.886 1.00 36.69 199 PRO A N 1
ATOM 1546 C CA . PRO A 1 199 ? -12.620 -6.784 -21.209 1.00 36.69 199 PRO A CA 1
ATOM 1547 C C . PRO A 1 199 ? -11.757 -8.036 -21.502 1.00 36.69 199 PRO A C 1
ATOM 1549 O O . PRO A 1 199 ? -10.760 -8.288 -20.823 1.00 36.69 199 PRO A O 1
ATOM 1552 N N . PRO A 1 200 ? -12.129 -8.844 -22.519 1.00 38.25 200 PRO A N 1
ATOM 1553 C CA . PRO A 1 200 ? -11.729 -10.242 -22.623 1.00 38.25 200 PRO A CA 1
ATOM 1554 C C . PRO A 1 200 ? -10.471 -10.491 -23.468 1.00 38.25 200 PRO A C 1
ATOM 1556 O O . PRO A 1 200 ? -10.244 -9.888 -24.518 1.00 38.25 200 PRO A O 1
ATOM 1559 N N . SER A 1 201 ? -9.688 -11.463 -22.998 1.00 56.25 201 SER A N 1
ATOM 1560 C CA . SER A 1 201 ? -8.473 -12.027 -23.583 1.00 56.25 201 SER A CA 1
ATOM 1561 C C . SER A 1 201 ? -8.774 -13.070 -24.666 1.00 56.25 201 SER A C 1
ATOM 1563 O O . SER A 1 201 ? -9.501 -14.027 -24.405 1.00 56.25 201 SER A O 1
ATOM 1565 N N . GLY A 1 202 ? -8.157 -12.945 -25.846 1.00 46.59 202 GLY A N 1
ATOM 1566 C CA . GLY A 1 202 ? -8.238 -13.997 -26.874 1.00 46.59 202 GLY A CA 1
ATOM 1567 C C . GLY A 1 202 ? -7.136 -14.036 -27.940 1.00 46.59 202 GLY A C 1
ATOM 1568 O O . GLY A 1 202 ? -7.116 -14.965 -28.735 1.00 46.59 202 GLY A O 1
ATOM 1569 N N . TYR A 1 203 ? -6.200 -13.079 -27.971 1.00 41.72 203 TYR A N 1
ATOM 1570 C CA . TYR A 1 203 ? -5.149 -13.010 -29.011 1.00 41.72 203 TYR A CA 1
ATOM 1571 C C . TYR A 1 203 ? -3.709 -13.129 -28.474 1.00 41.72 203 TYR A C 1
ATOM 1573 O O . TYR A 1 203 ? -2.749 -13.057 -29.241 1.00 41.72 203 TYR A O 1
ATOM 1581 N N . GLU A 1 204 ? -3.556 -13.326 -27.163 1.00 45.72 204 GLU A N 1
ATOM 1582 C CA . GLU A 1 204 ? -2.268 -13.419 -26.458 1.00 45.72 204 GLU A CA 1
ATOM 1583 C C . GLU A 1 204 ? -1.689 -14.845 -26.433 1.00 45.72 204 GLU A C 1
ATOM 1585 O O . GLU A 1 204 ? -0.471 -15.011 -26.383 1.00 45.72 204 GLU A O 1
ATOM 1590 N N . ASP A 1 205 ? -2.529 -15.879 -26.504 1.00 47.19 205 ASP A N 1
ATOM 1591 C CA . ASP A 1 205 ? -2.081 -17.255 -26.240 1.00 47.19 205 ASP A CA 1
ATOM 1592 C C . ASP A 1 205 ? -1.319 -17.890 -27.410 1.00 47.19 205 ASP A C 1
ATOM 1594 O O . ASP A 1 205 ? -0.375 -18.643 -27.190 1.00 47.19 205 ASP A O 1
ATOM 1598 N N . ILE A 1 206 ? -1.625 -17.507 -28.654 1.00 43.91 206 ILE A N 1
ATOM 1599 C CA . ILE A 1 206 ? -0.934 -18.044 -29.840 1.00 43.91 206 ILE A CA 1
ATOM 1600 C C . ILE A 1 206 ? 0.494 -17.478 -29.954 1.00 43.91 206 ILE A C 1
ATOM 1602 O O . ILE A 1 206 ? 1.423 -18.204 -30.299 1.00 43.91 206 ILE A O 1
ATOM 1606 N N . ARG A 1 207 ? 0.711 -16.208 -29.574 1.00 48.78 207 ARG A N 1
ATOM 1607 C CA . ARG A 1 207 ? 2.058 -15.601 -29.566 1.00 48.78 207 ARG A CA 1
ATOM 1608 C C . ARG A 1 207 ? 2.928 -16.126 -28.425 1.00 48.78 207 ARG A C 1
ATOM 1610 O O . ARG A 1 207 ? 4.139 -16.233 -28.584 1.00 48.78 207 ARG A O 1
ATOM 1617 N N . LYS A 1 208 ? 2.331 -16.461 -27.277 1.00 52.06 208 LYS A N 1
ATOM 1618 C CA . LYS A 1 208 ? 3.064 -17.005 -26.123 1.00 52.06 208 LYS A CA 1
ATOM 1619 C C . LYS A 1 208 ? 3.642 -18.384 -26.389 1.00 52.06 208 LYS A C 1
ATOM 1621 O O . LYS A 1 208 ? 4.702 -18.688 -25.851 1.00 52.06 208 LYS A O 1
ATOM 1626 N N . GLU A 1 209 ? 2.966 -19.208 -27.182 1.00 50.78 209 GLU A N 1
ATOM 1627 C CA . GLU A 1 209 ? 3.432 -20.564 -27.477 1.00 50.78 209 GLU A CA 1
ATOM 1628 C C . GLU A 1 209 ? 4.603 -20.559 -28.469 1.00 50.78 209 GLU A C 1
ATOM 1630 O O . GLU A 1 209 ? 5.601 -21.244 -28.260 1.00 50.78 209 GLU A O 1
ATOM 1635 N N . GLU A 1 210 ? 4.541 -19.700 -29.488 1.00 48.59 210 GLU A N 1
ATOM 1636 C CA . GLU A 1 210 ? 5.610 -19.543 -30.481 1.00 48.59 210 GLU A CA 1
ATOM 1637 C C . GLU A 1 210 ? 6.874 -18.912 -29.867 1.00 48.59 210 GLU A C 1
ATOM 1639 O O . GLU A 1 210 ? 7.991 -19.361 -30.124 1.00 48.59 210 GLU A O 1
ATOM 1644 N N . ILE A 1 211 ? 6.709 -17.941 -28.959 1.00 48.03 211 ILE A N 1
ATOM 1645 C CA . ILE A 1 211 ? 7.817 -17.357 -28.185 1.00 48.03 211 ILE A CA 1
ATOM 1646 C C . ILE A 1 211 ? 8.427 -18.389 -27.224 1.00 48.03 211 ILE A C 1
ATOM 1648 O O . ILE A 1 211 ? 9.648 -18.451 -27.096 1.00 48.03 211 ILE A O 1
ATOM 1652 N N . ARG A 1 212 ? 7.614 -19.236 -26.579 1.00 50.03 212 ARG A N 1
ATOM 1653 C CA . ARG A 1 212 ? 8.098 -20.285 -25.662 1.00 50.03 212 ARG A CA 1
ATOM 1654 C C . ARG A 1 212 ? 8.935 -21.336 -26.389 1.00 50.03 212 ARG A C 1
ATOM 1656 O O . ARG A 1 212 ? 10.011 -21.677 -25.906 1.00 50.03 212 ARG A O 1
ATOM 1663 N N . TYR A 1 213 ? 8.487 -21.767 -27.568 1.00 53.50 213 TYR A N 1
ATOM 1664 C CA . TYR A 1 213 ? 9.215 -22.711 -28.419 1.00 53.50 213 TYR A CA 1
ATOM 1665 C C . TYR A 1 213 ? 10.589 -22.174 -28.859 1.00 53.50 213 TYR A C 1
ATOM 1667 O O . TYR A 1 213 ? 11.571 -22.917 -28.896 1.00 53.50 213 TYR A O 1
ATOM 1675 N N . LEU A 1 214 ? 10.686 -20.871 -29.149 1.00 50.56 214 LEU A N 1
ATOM 1676 C CA . LEU A 1 214 ? 11.954 -20.217 -29.491 1.00 50.56 214 LEU A CA 1
ATOM 1677 C C . LEU A 1 214 ? 12.864 -20.045 -28.258 1.00 50.56 214 LEU A C 1
ATOM 1679 O O . LEU A 1 214 ? 14.058 -20.326 -28.337 1.00 50.56 214 LEU A O 1
ATOM 1683 N N . CYS A 1 215 ? 12.307 -19.685 -27.096 1.00 47.59 215 CYS A N 1
ATOM 1684 C CA . CYS A 1 215 ? 13.062 -19.548 -25.844 1.00 47.59 215 CYS A CA 1
ATOM 1685 C C . CYS A 1 215 ? 13.632 -20.876 -25.309 1.00 47.59 215 CYS A C 1
ATOM 1687 O O . CYS A 1 215 ? 14.705 -20.869 -24.710 1.00 47.59 215 CYS A O 1
ATOM 1689 N N . GLU A 1 216 ? 12.962 -22.014 -25.525 1.00 52.75 216 GLU A N 1
ATOM 1690 C CA . GLU A 1 216 ? 13.460 -23.336 -25.103 1.00 52.75 216 GLU A CA 1
ATOM 1691 C C . GLU A 1 216 ? 14.717 -23.783 -25.868 1.00 52.75 216 GLU A C 1
ATOM 1693 O O . GLU A 1 216 ? 15.523 -24.555 -25.344 1.00 52.75 216 GLU A O 1
ATOM 1698 N N . LYS A 1 217 ? 14.917 -23.296 -27.100 1.00 52.22 217 LYS A N 1
ATOM 1699 C CA . LYS A 1 217 ? 16.061 -23.666 -27.951 1.00 52.22 217 LYS A CA 1
ATOM 1700 C C . LYS A 1 217 ? 17.311 -22.820 -27.707 1.00 52.22 217 LYS A C 1
ATOM 1702 O O . LYS A 1 217 ? 18.411 -23.315 -27.949 1.00 52.22 217 LYS A O 1
ATOM 1707 N N . ASP A 1 218 ? 17.153 -21.599 -27.201 1.00 48.88 218 ASP A N 1
ATOM 1708 C CA . ASP A 1 218 ? 18.243 -20.625 -27.040 1.00 48.88 218 ASP A CA 1
ATOM 1709 C C . ASP A 1 218 ? 18.920 -20.649 -25.651 1.00 48.88 218 ASP A C 1
ATOM 1711 O O . ASP A 1 218 ? 19.833 -19.868 -25.382 1.00 48.88 218 ASP A O 1
ATOM 1715 N N . GLY A 1 219 ? 18.553 -21.608 -24.792 1.00 47.94 219 GLY A N 1
ATOM 1716 C CA . GLY A 1 219 ? 19.163 -21.820 -23.475 1.00 47.94 219 GLY A CA 1
ATOM 1717 C C . GLY A 1 219 ? 18.627 -20.888 -22.381 1.00 47.94 219 GLY A C 1
ATOM 1718 O O . GLY A 1 219 ? 18.073 -19.817 -22.632 1.00 47.94 219 GLY A O 1
ATOM 1719 N N . SER A 1 220 ? 18.773 -21.309 -21.122 1.00 44.56 220 SER A N 1
ATOM 1720 C CA . SER A 1 220 ? 18.342 -20.546 -19.946 1.00 44.56 220 SER A CA 1
ATOM 1721 C C . SER A 1 220 ? 19.183 -19.271 -19.789 1.00 44.56 220 SER A C 1
ATOM 1723 O O . SER A 1 220 ? 20.312 -19.326 -19.304 1.00 44.56 220 SER A O 1
ATOM 1725 N N . GLY A 1 221 ? 18.641 -18.134 -20.227 1.00 48.16 221 GLY A N 1
ATOM 1726 C CA . GLY A 1 221 ? 19.277 -16.814 -20.093 1.00 48.16 221 GLY A CA 1
ATOM 1727 C C . GLY A 1 221 ? 18.477 -15.632 -20.661 1.00 48.16 221 GLY A C 1
ATOM 1728 O O . GLY A 1 221 ? 18.848 -14.483 -20.446 1.00 48.16 221 GLY A O 1
ATOM 1729 N N . LEU A 1 222 ? 17.365 -15.877 -21.366 1.00 43.66 222 LEU A N 1
ATOM 1730 C CA . LEU A 1 222 ? 16.543 -14.826 -21.988 1.00 43.66 222 LEU A CA 1
ATOM 1731 C C . LEU A 1 222 ? 15.607 -14.090 -21.013 1.00 43.66 222 LEU A C 1
ATOM 1733 O O . LEU A 1 222 ? 15.306 -12.916 -21.230 1.00 43.66 222 LEU A O 1
ATOM 1737 N N . THR A 1 223 ? 15.166 -14.729 -19.925 1.00 43.94 223 THR A N 1
ATOM 1738 C CA . THR A 1 223 ? 14.344 -14.074 -18.886 1.00 43.94 223 THR A CA 1
ATOM 1739 C C . THR A 1 223 ? 15.095 -12.956 -18.168 1.00 43.94 223 THR A C 1
ATOM 1741 O O . THR A 1 223 ? 14.497 -11.925 -17.868 1.00 43.94 223 THR A O 1
ATOM 1744 N N . ASP A 1 224 ? 16.410 -13.100 -18.002 1.00 45.06 224 ASP A N 1
ATOM 1745 C CA . ASP A 1 224 ? 17.278 -12.090 -17.380 1.00 45.06 224 ASP A CA 1
ATOM 1746 C C . ASP A 1 224 ? 17.620 -10.935 -18.340 1.00 45.06 224 ASP A C 1
ATOM 1748 O O . ASP A 1 224 ? 18.269 -9.961 -17.962 1.00 45.06 224 ASP A O 1
ATOM 1752 N N . GLN A 1 225 ? 17.165 -11.021 -19.597 1.00 44.66 225 GLN A N 1
ATOM 1753 C CA . GLN A 1 225 ? 17.442 -10.047 -20.651 1.00 44.66 225 GLN A CA 1
ATOM 1754 C C . GLN A 1 225 ? 16.206 -9.263 -21.115 1.00 44.66 225 GLN A C 1
ATOM 1756 O O . GLN A 1 225 ? 16.314 -8.492 -22.073 1.00 44.66 225 GLN A O 1
ATOM 1761 N N . GLN A 1 226 ? 15.049 -9.353 -20.444 1.00 44.00 226 GLN A N 1
ATOM 1762 C CA . GLN A 1 226 ? 13.932 -8.424 -20.696 1.00 44.00 226 GLN A CA 1
ATOM 1763 C C . GLN A 1 226 ? 14.282 -6.990 -20.235 1.00 44.00 226 GLN A C 1
ATOM 1765 O O . GLN A 1 226 ? 15.082 -6.816 -19.316 1.00 44.00 226 GLN A O 1
ATOM 1770 N N . PRO A 1 227 ? 13.782 -5.918 -20.889 1.00 49.31 227 PRO A N 1
ATOM 1771 C CA . PRO A 1 227 ? 14.040 -4.550 -20.440 1.00 49.31 227 PRO A CA 1
ATOM 1772 C C . PRO A 1 227 ? 13.497 -4.342 -19.012 1.00 49.31 227 PRO A C 1
ATOM 1774 O O . PRO A 1 227 ? 12.317 -4.651 -18.789 1.00 49.31 227 PRO A O 1
ATOM 1777 N N . PRO A 1 228 ? 14.296 -3.781 -18.081 1.00 56.91 228 PRO A N 1
ATOM 1778 C CA . PRO A 1 228 ? 13.867 -3.459 -16.716 1.00 56.91 228 PRO A CA 1
ATOM 1779 C C . PRO A 1 228 ? 12.526 -2.713 -16.664 1.00 56.91 228 PRO A C 1
ATOM 1781 O O . PRO A 1 228 ? 11.686 -3.021 -15.821 1.00 56.91 228 PRO A O 1
ATOM 1784 N N . VAL A 1 229 ? 12.281 -1.831 -17.642 1.00 56.94 229 VAL A N 1
ATOM 1785 C CA . VAL A 1 229 ? 11.043 -1.062 -17.852 1.00 56.94 229 VAL A CA 1
ATOM 1786 C C . VAL A 1 229 ? 9.770 -1.913 -17.727 1.00 56.94 229 VAL A C 1
ATOM 1788 O O . VAL A 1 229 ? 8.801 -1.496 -17.096 1.00 56.94 229 VAL A O 1
ATOM 1791 N N . THR A 1 230 ? 9.742 -3.117 -18.310 1.00 64.81 230 THR A N 1
ATOM 1792 C CA . THR A 1 230 ? 8.529 -3.964 -18.325 1.00 64.81 230 THR A CA 1
ATOM 1793 C C . THR A 1 230 ? 8.215 -4.555 -16.950 1.00 64.81 230 THR A C 1
ATOM 1795 O O . THR A 1 230 ? 7.055 -4.583 -16.531 1.00 64.81 230 THR A O 1
ATOM 1798 N N . LEU A 1 231 ? 9.252 -4.963 -16.214 1.00 70.88 231 LEU A N 1
ATOM 1799 C CA . LEU A 1 231 ? 9.139 -5.440 -14.838 1.00 70.88 231 LEU A CA 1
ATOM 1800 C C . LEU A 1 231 ? 8.794 -4.294 -13.885 1.00 70.88 231 LEU A C 1
ATOM 1802 O O . LEU A 1 231 ? 7.909 -4.451 -13.045 1.00 70.88 231 LEU A O 1
ATOM 1806 N N . LEU A 1 232 ? 9.437 -3.135 -14.039 1.00 72.19 232 LEU A N 1
ATOM 1807 C CA . LEU A 1 232 ? 9.165 -1.939 -13.242 1.00 72.19 232 LEU A CA 1
ATOM 1808 C C . LEU A 1 232 ? 7.726 -1.457 -13.417 1.00 72.19 232 LEU A C 1
ATOM 1810 O O . LEU A 1 232 ? 7.042 -1.214 -12.425 1.00 72.19 232 LEU A O 1
ATOM 1814 N N . LYS A 1 233 ? 7.227 -1.400 -14.655 1.00 75.50 233 LYS A N 1
ATOM 1815 C CA . LYS A 1 233 ? 5.840 -1.014 -14.935 1.00 75.50 233 LYS A CA 1
ATOM 1816 C C . LYS A 1 233 ? 4.841 -1.981 -14.299 1.00 75.50 233 LYS A C 1
ATOM 1818 O O . LYS A 1 233 ? 3.945 -1.548 -13.582 1.00 75.50 233 LYS A O 1
ATOM 1823 N N . ARG A 1 234 ? 5.047 -3.291 -14.472 1.00 76.31 234 ARG A N 1
ATOM 1824 C CA . ARG A 1 234 ? 4.202 -4.318 -13.840 1.00 76.31 234 ARG A CA 1
ATOM 1825 C C . ARG A 1 234 ? 4.249 -4.247 -12.311 1.00 76.31 234 ARG A C 1
ATOM 1827 O O . ARG A 1 234 ? 3.262 -4.545 -11.644 1.00 76.31 234 ARG A O 1
ATOM 1834 N N . THR A 1 235 ? 5.402 -3.883 -11.756 1.00 76.81 235 THR A N 1
ATOM 1835 C CA . THR A 1 235 ? 5.584 -3.701 -10.311 1.00 76.81 235 THR A CA 1
ATOM 1836 C C . THR A 1 235 ? 4.808 -2.484 -9.821 1.00 76.81 235 THR A C 1
ATOM 1838 O O . THR A 1 235 ? 4.102 -2.592 -8.823 1.00 76.81 235 THR A O 1
ATOM 1841 N N . GLN A 1 236 ? 4.873 -1.362 -10.544 1.00 83.75 236 GLN A N 1
ATOM 1842 C CA . GLN A 1 236 ? 4.095 -0.161 -10.238 1.00 83.75 236 GLN A CA 1
ATOM 1843 C C . GLN A 1 236 ? 2.584 -0.445 -10.265 1.00 83.75 236 GLN A C 1
ATOM 1845 O O . GLN A 1 236 ? 1.897 -0.119 -9.305 1.00 83.75 236 GLN A O 1
ATOM 1850 N N . GLU A 1 237 ? 2.076 -1.096 -11.316 1.00 81.88 237 GLU A N 1
ATOM 1851 C CA . GLU A 1 237 ? 0.649 -1.435 -11.451 1.00 81.88 237 GLU A CA 1
ATOM 1852 C C . GLU A 1 237 ? 0.160 -2.301 -10.278 1.00 81.88 237 GLU A C 1
ATOM 1854 O O . GLU A 1 237 ? -0.817 -1.965 -9.611 1.00 81.88 237 GLU A O 1
ATOM 1859 N N . LYS A 1 238 ? 0.901 -3.368 -9.945 1.00 87.25 238 LYS A N 1
ATOM 1860 C CA . LYS A 1 238 ? 0.579 -4.221 -8.789 1.00 87.25 238 LYS A CA 1
ATOM 1861 C C . LYS A 1 238 ? 0.601 -3.462 -7.464 1.00 87.25 238 LYS A C 1
ATOM 1863 O O . LYS A 1 238 ? -0.183 -3.775 -6.572 1.00 87.25 238 LYS A O 1
ATOM 1868 N N . LEU A 1 239 ? 1.516 -2.507 -7.314 1.00 86.12 239 LEU A N 1
ATOM 1869 C CA . LEU A 1 239 ? 1.637 -1.711 -6.098 1.00 86.12 239 LEU A CA 1
ATOM 1870 C C . LEU A 1 239 ? 0.459 -0.738 -5.948 1.00 86.12 239 LEU A C 1
ATOM 1872 O O . LEU A 1 239 ? -0.067 -0.580 -4.850 1.00 86.12 239 LEU A O 1
ATOM 1876 N N . GLU A 1 240 ? -0.004 -0.135 -7.044 1.00 86.19 240 GLU A N 1
ATOM 1877 C CA . GLU A 1 240 ? -1.203 0.709 -7.049 1.00 86.19 240 GLU A CA 1
ATOM 1878 C C . GLU A 1 240 ? -2.470 -0.086 -6.708 1.00 86.19 240 GLU A C 1
ATOM 1880 O O . GLU A 1 240 ? -3.297 0.379 -5.919 1.00 86.19 240 GLU A O 1
ATOM 1885 N N . ASP A 1 241 ? -2.612 -1.298 -7.245 1.00 88.12 241 ASP A N 1
ATOM 1886 C CA . ASP A 1 241 ? -3.735 -2.182 -6.919 1.00 88.12 241 ASP A CA 1
ATOM 1887 C C . ASP A 1 241 ? -3.698 -2.643 -5.458 1.00 88.12 241 ASP A C 1
ATOM 1889 O O . ASP A 1 241 ? -4.730 -2.668 -4.776 1.00 88.12 241 ASP A O 1
ATOM 1893 N N . LEU A 1 242 ? -2.505 -2.946 -4.938 1.00 87.06 242 LEU A N 1
ATOM 1894 C CA . LEU A 1 242 ? -2.317 -3.264 -3.526 1.00 87.06 242 LEU A CA 1
ATOM 1895 C C . LEU A 1 242 ? -2.684 -2.074 -2.630 1.00 87.06 242 LEU A C 1
ATOM 1897 O O . LEU A 1 242 ? -3.364 -2.267 -1.624 1.00 87.06 242 LEU A O 1
ATOM 1901 N N . ALA A 1 243 ? -2.297 -0.852 -3.009 1.00 85.62 243 ALA A N 1
ATOM 1902 C CA . ALA A 1 243 ? -2.654 0.363 -2.279 1.00 85.62 243 ALA A CA 1
ATOM 1903 C C . ALA A 1 243 ? -4.178 0.547 -2.191 1.00 85.62 243 ALA A C 1
ATOM 1905 O O . ALA A 1 243 ? -4.707 0.771 -1.104 1.00 85.62 243 ALA A O 1
ATOM 1906 N N . LYS A 1 244 ? -4.898 0.385 -3.310 1.00 89.44 244 LYS A N 1
ATOM 1907 C CA . LYS A 1 244 ? -6.372 0.465 -3.345 1.00 89.44 244 LYS A CA 1
ATOM 1908 C C . LYS A 1 244 ? -7.033 -0.627 -2.502 1.00 89.44 244 LYS A C 1
ATOM 1910 O O . LYS A 1 244 ? -8.017 -0.376 -1.806 1.00 89.44 244 LYS A O 1
ATOM 1915 N N . THR A 1 245 ? -6.490 -1.842 -2.563 1.00 89.62 245 THR A N 1
ATOM 1916 C CA . THR A 1 245 ? -6.993 -2.983 -1.787 1.00 89.62 245 THR A CA 1
ATOM 1917 C C . THR A 1 245 ? -6.826 -2.736 -0.289 1.00 89.62 245 THR A C 1
ATOM 1919 O O . THR A 1 245 ? -7.762 -2.965 0.477 1.00 89.62 245 THR A O 1
ATOM 1922 N N . ALA A 1 246 ? -5.667 -2.221 0.130 1.00 83.62 246 ALA A N 1
ATOM 1923 C CA . ALA A 1 246 ? -5.407 -1.866 1.521 1.00 83.62 246 ALA A CA 1
ATOM 1924 C C . ALA A 1 246 ? -6.362 -0.768 2.013 1.00 83.62 246 ALA A C 1
ATOM 1926 O O . ALA A 1 246 ? -6.963 -0.922 3.072 1.00 83.62 246 ALA A O 1
ATOM 1927 N N . ASP A 1 247 ? -6.557 0.293 1.227 1.00 84.38 247 ASP A N 1
ATOM 1928 C CA . ASP A 1 247 ? -7.463 1.402 1.555 1.00 84.38 247 ASP A CA 1
ATOM 1929 C C . ASP A 1 247 ? -8.918 0.935 1.750 1.00 84.38 247 ASP A C 1
ATOM 1931 O O . ASP A 1 247 ? -9.573 1.253 2.747 1.00 84.38 247 ASP A O 1
ATOM 1935 N N . THR A 1 248 ? -9.391 0.066 0.852 1.00 88.75 248 THR A N 1
ATOM 1936 C CA . THR A 1 248 ? -10.720 -0.558 0.962 1.00 88.75 248 THR A CA 1
ATOM 1937 C C . THR A 1 248 ? -10.820 -1.439 2.214 1.00 88.75 248 THR A C 1
ATOM 1939 O O . THR A 1 248 ? -11.827 -1.406 2.926 1.00 88.75 248 THR A O 1
ATOM 1942 N N . GLY A 1 249 ? -9.768 -2.207 2.516 1.00 86.25 249 GLY A N 1
ATOM 1943 C CA . GLY A 1 249 ? -9.690 -3.049 3.710 1.00 86.25 249 GLY A CA 1
ATOM 1944 C C . GLY A 1 249 ? -9.771 -2.243 5.007 1.00 86.25 249 GLY A C 1
ATOM 1945 O O . GLY A 1 249 ? -10.590 -2.556 5.871 1.00 86.25 249 GLY A O 1
ATOM 1946 N N . PHE A 1 250 ? -8.985 -1.169 5.127 1.00 85.50 250 PHE A N 1
ATOM 1947 C CA . PHE A 1 250 ? -9.028 -0.283 6.293 1.00 85.50 250 PHE A CA 1
ATOM 1948 C C . PHE A 1 250 ? -10.373 0.430 6.425 1.00 85.50 250 PHE A C 1
ATOM 1950 O O . PHE A 1 250 ? -10.926 0.465 7.521 1.00 85.50 250 PHE A O 1
ATOM 1957 N N . SER A 1 251 ? -10.957 0.901 5.321 1.00 88.50 251 SER A N 1
ATOM 1958 C CA . SER A 1 251 ? -12.305 1.486 5.323 1.00 88.50 251 SER A CA 1
ATOM 1959 C C . SER A 1 251 ? -13.346 0.520 5.901 1.00 88.50 251 SER A C 1
ATOM 1961 O O . SER A 1 251 ? -14.152 0.901 6.748 1.00 88.50 251 SER A O 1
ATOM 1963 N N . SER A 1 252 ? -13.293 -0.760 5.517 1.00 91.81 252 SER A N 1
ATOM 1964 C CA . SER A 1 252 ? -14.176 -1.792 6.073 1.00 91.81 252 SER A CA 1
ATOM 1965 C C . SER A 1 252 ? -13.950 -2.028 7.570 1.00 91.81 252 SER A C 1
ATOM 1967 O O . SER A 1 252 ? -14.912 -2.264 8.309 1.00 91.81 252 SER A O 1
ATOM 1969 N N . VAL A 1 253 ? -12.695 -1.984 8.029 1.00 88.06 253 VAL A N 1
ATOM 1970 C CA . VAL A 1 253 ? -12.361 -2.103 9.456 1.00 88.06 253 VAL A CA 1
ATOM 1971 C C . VAL A 1 253 ? -12.925 -0.918 10.231 1.00 88.06 253 VAL A C 1
ATOM 1973 O O . VAL A 1 253 ? -13.554 -1.140 11.261 1.00 88.06 253 VAL A O 1
ATOM 1976 N N . PHE A 1 254 ? -12.782 0.310 9.728 1.00 86.88 254 PHE A N 1
ATOM 1977 C CA . PHE A 1 254 ? -13.323 1.501 10.385 1.00 86.88 254 PHE A CA 1
ATOM 1978 C C . PHE A 1 254 ? -14.846 1.454 10.514 1.00 86.88 254 PHE A C 1
ATOM 1980 O O . PHE A 1 254 ? -15.355 1.664 11.609 1.00 86.88 254 PHE A O 1
ATOM 1987 N N . VAL A 1 255 ? -15.568 1.066 9.458 1.00 89.94 255 VAL A N 1
ATOM 1988 C CA . VAL A 1 255 ? -17.032 0.893 9.519 1.00 89.94 255 VAL A CA 1
ATOM 1989 C C . VAL A 1 255 ? -17.431 -0.153 10.564 1.00 89.94 255 VAL A C 1
ATOM 1991 O O . VAL A 1 255 ? -18.376 0.045 11.327 1.00 89.94 255 VAL A O 1
ATOM 1994 N N . SER A 1 256 ? -16.698 -1.267 10.629 1.00 89.25 256 SER A N 1
ATOM 1995 C CA . SER A 1 256 ? -16.963 -2.320 11.616 1.00 89.25 256 SER A CA 1
ATOM 1996 C C . SER A 1 256 ? -16.669 -1.843 13.040 1.00 89.25 256 SER A C 1
ATOM 1998 O O . SER A 1 256 ? -17.413 -2.154 13.967 1.00 89.25 256 SER A O 1
ATOM 2000 N N . LEU A 1 257 ? -15.600 -1.066 13.218 1.00 87.00 257 LEU A N 1
ATOM 2001 C CA . LEU A 1 257 ? -15.191 -0.531 14.510 1.00 87.00 257 LEU A CA 1
ATOM 2002 C C . LEU A 1 257 ? -16.171 0.530 15.019 1.00 87.00 257 LEU A C 1
ATOM 2004 O O . LEU A 1 257 ? -16.520 0.511 16.195 1.00 87.00 257 LEU A O 1
ATOM 2008 N N . GLU A 1 258 ? -16.676 1.392 14.134 1.00 88.06 258 GLU A N 1
ATOM 2009 C CA . GLU A 1 258 ? -17.758 2.327 14.446 1.00 88.06 258 GLU A CA 1
ATOM 2010 C C . GLU A 1 258 ? -19.021 1.581 14.882 1.00 88.06 258 GLU A C 1
ATOM 2012 O O . GLU A 1 258 ? -19.620 1.939 15.893 1.00 88.06 258 GLU A O 1
ATOM 2017 N N . ALA A 1 259 ? -19.411 0.511 14.182 1.00 90.62 259 ALA A N 1
ATOM 2018 C CA . ALA A 1 259 ? -20.571 -0.290 14.569 1.00 90.62 259 ALA A CA 1
ATOM 2019 C C . ALA A 1 259 ? -20.410 -0.905 15.972 1.00 90.62 259 ALA A C 1
ATOM 2021 O O . ALA A 1 259 ? -21.334 -0.828 16.784 1.00 90.62 259 ALA A O 1
ATOM 2022 N N . VAL A 1 260 ? -19.228 -1.449 16.283 1.00 86.25 260 VAL A N 1
ATOM 2023 C CA . VAL A 1 260 ? -18.910 -1.988 17.617 1.00 86.25 260 VAL A CA 1
ATOM 2024 C C . VAL A 1 260 ? -18.924 -0.889 18.682 1.00 86.25 260 VAL A C 1
ATOM 2026 O O . VAL A 1 260 ? -19.474 -1.096 19.763 1.00 86.25 260 VAL A O 1
ATOM 2029 N N . GLU A 1 261 ? -18.367 0.290 18.393 1.00 85.75 261 GLU A N 1
ATOM 2030 C CA . GLU A 1 261 ? -18.394 1.432 19.314 1.00 85.75 261 GLU A CA 1
ATOM 2031 C C . GLU A 1 261 ? -19.834 1.886 19.595 1.00 85.75 261 GLU A C 1
ATOM 2033 O O . GLU A 1 261 ? -20.192 2.176 20.739 1.00 85.75 261 GLU A O 1
ATOM 2038 N N . MET A 1 262 ? -20.684 1.912 18.568 1.00 88.38 262 MET A N 1
ATOM 2039 C CA . MET A 1 262 ? -22.094 2.259 18.710 1.00 88.38 262 MET A CA 1
ATOM 2040 C C . MET A 1 262 ? -22.862 1.236 19.552 1.00 88.38 262 MET A C 1
ATOM 2042 O O . MET A 1 262 ? -23.590 1.632 20.463 1.00 88.38 262 MET A O 1
ATOM 2046 N N . GLU A 1 263 ? -22.661 -0.060 19.305 1.00 89.38 263 GLU A N 1
ATOM 2047 C CA . GLU A 1 263 ? -23.275 -1.129 20.100 1.00 89.38 263 GLU A CA 1
ATOM 2048 C C . GLU A 1 263 ? -22.817 -1.073 21.565 1.00 89.38 263 GLU A C 1
ATOM 2050 O O . GLU A 1 263 ? -23.627 -1.211 22.485 1.00 89.38 263 GLU A O 1
ATOM 2055 N N . ALA A 1 264 ? -21.525 -0.825 21.804 1.00 80.69 264 ALA A N 1
ATOM 2056 C CA . ALA A 1 264 ? -20.989 -0.670 23.150 1.00 80.69 264 ALA A CA 1
ATOM 2057 C C . ALA A 1 264 ? -21.659 0.499 23.889 1.00 80.69 264 ALA A C 1
ATOM 2059 O O . ALA A 1 264 ? -22.073 0.335 25.036 1.00 80.69 264 ALA A O 1
ATOM 2060 N N . LYS A 1 265 ? -21.835 1.651 23.227 1.00 86.25 265 LYS A N 1
ATOM 2061 C CA . LYS A 1 265 ? -22.528 2.816 23.803 1.00 86.25 265 LYS A CA 1
ATOM 2062 C C . LYS A 1 265 ? -23.986 2.523 24.139 1.00 86.25 265 LYS A C 1
ATOM 2064 O O . LYS A 1 265 ? -24.435 2.884 25.224 1.00 86.25 265 LYS A O 1
ATOM 2069 N N . GLU A 1 266 ? -24.707 1.834 23.259 1.00 87.81 266 GLU A N 1
ATOM 2070 C CA . GLU A 1 266 ? -26.101 1.445 23.509 1.00 87.81 266 GLU A CA 1
ATOM 2071 C C . GLU A 1 266 ? -26.217 0.492 24.708 1.00 87.81 266 GLU A C 1
ATOM 2073 O O . GLU A 1 266 ? -27.069 0.682 25.579 1.00 87.81 266 GLU A O 1
ATOM 2078 N N . ARG A 1 267 ? -25.309 -0.486 24.822 1.00 79.81 267 ARG A N 1
ATOM 2079 C CA . ARG A 1 267 ? -25.261 -1.389 25.984 1.00 79.81 267 ARG A CA 1
ATOM 2080 C C . ARG A 1 267 ? -24.905 -0.660 27.279 1.00 79.81 267 ARG A C 1
ATOM 2082 O O . ARG A 1 267 ? -25.503 -0.961 28.311 1.00 79.81 267 ARG A O 1
ATOM 2089 N N . MET A 1 268 ? -23.960 0.280 27.237 1.00 79.62 268 MET A N 1
ATOM 2090 C CA . MET A 1 268 ? -23.601 1.094 28.404 1.00 79.62 268 MET A CA 1
ATOM 2091 C C . MET A 1 268 ? -24.793 1.927 28.876 1.00 79.62 268 MET A C 1
ATOM 2093 O O . MET A 1 268 ? -25.115 1.904 30.059 1.00 79.62 268 MET A O 1
ATOM 2097 N N . GLN A 1 269 ? -25.509 2.575 27.955 1.00 85.50 269 GLN A N 1
ATOM 2098 C CA . GLN A 1 269 ? -26.704 3.347 28.290 1.00 85.50 269 GLN A CA 1
ATOM 2099 C C . GLN A 1 269 ? -27.785 2.476 28.947 1.00 85.50 269 GLN A C 1
ATOM 2101 O O . GLN A 1 269 ? -28.330 2.846 29.986 1.00 85.50 269 GLN A O 1
ATOM 2106 N N . TYR A 1 270 ? -28.047 1.289 28.393 1.00 84.38 270 TYR A N 1
ATOM 2107 C CA . TYR A 1 270 ? -28.985 0.336 28.990 1.00 84.38 270 TYR A CA 1
ATOM 2108 C C . TYR A 1 270 ? -28.584 -0.063 30.422 1.00 84.38 270 TYR A C 1
ATOM 2110 O O . TYR A 1 270 ? -29.437 -0.175 31.305 1.00 84.38 270 TYR A O 1
ATOM 2118 N N . GLN A 1 271 ? -27.287 -0.266 30.679 1.00 76.38 271 GLN A N 1
ATOM 2119 C CA . GLN A 1 271 ? -26.800 -0.568 32.026 1.00 76.38 271 GLN A CA 1
ATOM 2120 C C . GLN A 1 271 ? -27.010 0.600 32.991 1.00 76.38 271 GLN A C 1
ATOM 2122 O O . GLN A 1 271 ? -27.477 0.360 34.103 1.00 76.38 271 GLN A O 1
ATOM 2127 N N . THR A 1 272 ? -26.747 1.839 32.567 1.00 80.31 272 THR A N 1
ATOM 2128 C CA . THR A 1 272 ? -26.994 3.043 33.375 1.00 80.31 272 THR A CA 1
ATOM 2129 C C . THR A 1 272 ? -28.474 3.185 33.743 1.00 80.31 272 THR A C 1
ATOM 2131 O O . THR A 1 272 ? -28.809 3.396 34.907 1.00 80.31 272 THR A O 1
ATOM 2134 N N . GLU A 1 273 ? -29.385 2.998 32.785 1.00 84.44 273 GLU A N 1
ATOM 2135 C CA . GLU A 1 273 ? -30.833 3.048 33.040 1.00 84.44 273 GLU A CA 1
ATOM 2136 C C . GLU A 1 273 ? -31.281 1.956 34.028 1.00 84.44 273 GLU A C 1
ATOM 2138 O O . GLU A 1 273 ? -32.119 2.188 34.910 1.00 84.44 273 GLU A O 1
ATOM 2143 N N . ASN A 1 274 ? -30.706 0.756 33.910 1.00 80.56 274 ASN A N 1
ATOM 2144 C CA . ASN A 1 274 ? -30.991 -0.345 34.820 1.00 80.56 274 ASN A CA 1
ATOM 2145 C C . ASN A 1 274 ? -30.413 -0.104 36.225 1.00 80.56 274 ASN A C 1
ATOM 2147 O O . ASN A 1 274 ? -31.076 -0.411 37.215 1.00 80.56 274 ASN A O 1
ATOM 2151 N N . GLU A 1 275 ? -29.221 0.484 36.331 1.00 77.75 275 GLU A N 1
ATOM 2152 C CA . GLU A 1 275 ? -28.642 0.938 37.599 1.00 77.75 275 GLU A CA 1
ATOM 2153 C C . GLU A 1 275 ? -29.568 1.939 38.300 1.00 77.75 275 GLU A C 1
ATOM 2155 O O . GLU A 1 275 ? -29.897 1.749 39.473 1.00 77.75 275 GLU A O 1
ATOM 2160 N N . GLU A 1 276 ? -30.052 2.965 37.594 1.00 83.25 276 GLU A N 1
ATOM 2161 C CA . GLU A 1 276 ? -30.993 3.928 38.173 1.00 83.25 276 GLU A CA 1
ATOM 2162 C C . GLU A 1 276 ? -32.278 3.252 38.652 1.00 83.25 276 GLU A C 1
ATOM 2164 O O . GLU A 1 276 ? -32.822 3.594 39.705 1.00 83.25 276 GLU A O 1
ATOM 2169 N N . LYS A 1 277 ? -32.779 2.274 37.889 1.00 85.56 277 LYS A N 1
ATOM 2170 C CA . LYS A 1 277 ? -33.953 1.495 38.281 1.00 85.56 277 LYS A CA 1
ATOM 2171 C C . LYS A 1 277 ? -33.695 0.714 39.569 1.00 85.56 277 LYS A C 1
ATOM 2173 O O . LYS A 1 277 ? -34.524 0.782 40.472 1.00 85.56 277 LYS A O 1
ATOM 2178 N N . ILE A 1 278 ? -32.560 0.024 39.677 1.00 77.44 278 ILE A N 1
AT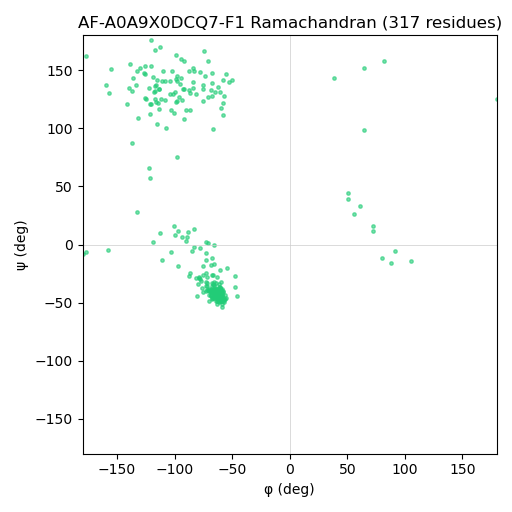OM 2179 C CA . ILE A 1 278 ? -32.176 -0.719 40.885 1.00 77.44 278 ILE A CA 1
ATOM 2180 C C . ILE A 1 278 ? -32.060 0.232 42.080 1.00 77.44 278 ILE A C 1
ATOM 2182 O O . ILE A 1 278 ? -32.645 -0.051 43.124 1.00 77.44 278 ILE A O 1
ATOM 2186 N N . LYS A 1 279 ? -31.389 1.381 41.919 1.00 78.75 279 LYS A N 1
ATOM 2187 C CA . LYS A 1 279 ? -31.285 2.415 42.963 1.00 78.75 279 LYS A CA 1
ATOM 2188 C C . LYS A 1 279 ? -32.663 2.885 43.437 1.00 78.75 279 LYS A C 1
ATOM 2190 O O . LYS A 1 279 ? -32.908 2.937 44.640 1.00 78.75 279 LYS A O 1
ATOM 2195 N N . ARG A 1 280 ? -33.587 3.172 42.510 1.00 84.12 280 ARG A N 1
ATOM 2196 C CA . ARG A 1 280 ? -34.967 3.579 42.839 1.00 84.12 280 ARG A CA 1
ATOM 2197 C C . ARG A 1 280 ? -35.727 2.500 43.608 1.00 84.12 280 ARG A C 1
ATOM 2199 O O . ARG A 1 280 ? -36.320 2.798 44.641 1.00 84.12 280 ARG A O 1
ATOM 2206 N N . GLU A 1 281 ? -35.712 1.257 43.127 1.00 81.62 281 GLU A N 1
ATOM 2207 C CA . GLU A 1 281 ? -36.394 0.136 43.793 1.00 81.62 281 GLU A CA 1
ATOM 2208 C C . GLU A 1 281 ? -35.835 -0.114 45.195 1.00 81.62 281 GLU A C 1
ATOM 2210 O O . GLU A 1 281 ? -36.581 -0.350 46.147 1.00 81.62 281 GLU A O 1
ATOM 2215 N N . PHE A 1 282 ? -34.517 -0.010 45.341 1.00 75.88 282 PHE A N 1
ATOM 2216 C CA . PHE A 1 282 ? -33.855 -0.189 46.619 1.00 75.88 282 PHE A CA 1
ATOM 2217 C C . PHE A 1 282 ? -34.187 0.937 47.610 1.00 75.88 282 PHE A C 1
ATOM 2219 O O . PHE A 1 282 ? -34.545 0.653 48.753 1.00 75.88 282 PHE A O 1
ATOM 2226 N N . GLY A 1 283 ? -34.188 2.198 47.164 1.00 76.81 283 GLY A N 1
ATOM 2227 C CA . GLY A 1 283 ? -34.637 3.330 47.981 1.00 76.81 283 GLY A CA 1
ATOM 2228 C C . GLY A 1 283 ? -36.103 3.200 48.413 1.00 76.81 283 GLY A C 1
ATOM 2229 O O . GLY A 1 283 ? -36.434 3.405 49.582 1.00 76.81 283 GLY A O 1
ATOM 2230 N N . ASN A 1 284 ? -36.984 2.758 47.508 1.00 79.69 284 ASN A N 1
ATOM 2231 C CA . ASN A 1 284 ? -38.385 2.469 47.834 1.00 79.69 284 ASN A CA 1
ATOM 2232 C C . ASN A 1 284 ? -38.513 1.374 48.906 1.00 79.69 284 ASN A C 1
ATOM 2234 O O . ASN A 1 284 ? -39.361 1.470 49.799 1.00 79.69 284 ASN A O 1
ATOM 2238 N N . LEU A 1 285 ? -37.679 0.331 48.828 1.00 77.12 285 LEU A N 1
ATOM 2239 C CA . LEU A 1 285 ? -37.651 -0.751 49.809 1.00 77.12 285 LEU A CA 1
ATOM 2240 C C . LEU A 1 285 ? -37.169 -0.259 51.180 1.00 77.12 285 LEU A C 1
ATOM 2242 O O . LEU A 1 285 ? -37.817 -0.559 52.184 1.00 77.12 285 LEU A O 1
ATOM 2246 N N . GLN A 1 286 ? -36.083 0.518 51.228 1.00 74.50 286 GLN A N 1
ATOM 2247 C CA . GLN A 1 286 ? -35.577 1.124 52.465 1.00 74.50 286 GLN A CA 1
ATOM 2248 C C . GLN A 1 286 ? -36.650 1.990 53.138 1.00 74.50 286 GLN A C 1
ATOM 2250 O O . GLN A 1 286 ? -36.918 1.838 54.331 1.00 74.50 286 GLN A O 1
ATOM 2255 N N . GLU A 1 287 ? -37.329 2.844 52.372 1.00 78.88 287 GLU A N 1
ATOM 2256 C CA . GLU A 1 287 ? -38.410 3.698 52.870 1.00 78.88 287 GLU A CA 1
ATOM 2257 C C . GLU A 1 287 ? -39.605 2.874 53.385 1.00 78.88 287 GLU A C 1
ATOM 2259 O O . GLU A 1 287 ? -40.188 3.173 54.433 1.00 78.88 287 GLU A O 1
ATOM 2264 N N . ALA A 1 288 ? -39.959 1.782 52.700 1.00 75.62 288 ALA A N 1
ATOM 2265 C CA . ALA A 1 288 ? -41.005 0.871 53.159 1.00 75.62 288 ALA A CA 1
ATOM 2266 C C . ALA A 1 288 ? -40.643 0.187 54.490 1.00 75.62 288 ALA A C 1
ATOM 2268 O O . ALA A 1 288 ? -41.502 0.090 55.373 1.00 75.62 288 ALA A O 1
ATOM 2269 N N . ILE A 1 289 ? -39.388 -0.246 54.655 1.00 74.12 289 ILE A N 1
ATOM 2270 C CA . ILE A 1 289 ? -38.878 -0.834 55.902 1.00 74.12 289 ILE A CA 1
ATOM 2271 C C . ILE A 1 289 ? -38.917 0.202 57.032 1.00 74.12 289 ILE A C 1
ATOM 2273 O O . ILE A 1 289 ? -39.493 -0.081 58.084 1.00 74.12 289 ILE A O 1
ATOM 2277 N N . LYS A 1 290 ? -38.416 1.425 56.803 1.00 75.44 290 LYS A N 1
ATOM 2278 C CA . LYS A 1 290 ? -38.480 2.526 57.783 1.00 75.44 290 LYS A CA 1
ATOM 2279 C C . LYS A 1 290 ? -39.913 2.797 58.241 1.00 75.44 290 LYS A C 1
ATOM 2281 O O . LYS A 1 290 ? -40.182 2.884 59.438 1.00 75.44 290 LYS A O 1
ATOM 2286 N N . ARG A 1 291 ? -40.873 2.868 57.311 1.00 78.38 291 ARG A N 1
ATOM 2287 C CA . ARG A 1 291 ? -42.299 3.060 57.642 1.00 78.38 291 ARG A CA 1
ATOM 2288 C C . ARG A 1 291 ? -42.871 1.923 58.486 1.00 78.38 291 ARG A C 1
ATOM 2290 O O . ARG A 1 291 ? -43.685 2.191 59.371 1.00 78.38 291 ARG A O 1
ATOM 2297 N N . LEU A 1 292 ? -42.492 0.675 58.211 1.00 77.62 292 LEU A N 1
ATOM 2298 C CA . LEU A 1 292 ? -42.930 -0.486 58.992 1.00 77.62 292 LEU A CA 1
ATOM 2299 C C . LEU A 1 292 ? -42.352 -0.462 60.409 1.00 77.62 292 LEU A C 1
ATOM 2301 O O . LEU A 1 292 ? -43.113 -0.622 61.363 1.00 77.62 292 LEU A O 1
ATOM 2305 N N . LEU A 1 293 ? -41.053 -0.192 60.552 1.00 71.56 293 LEU A N 1
ATOM 2306 C CA . LEU A 1 293 ? -40.387 -0.076 61.853 1.00 71.56 293 LEU A CA 1
ATOM 2307 C C . LEU A 1 293 ? -40.985 1.066 62.688 1.00 71.56 293 LEU A C 1
ATOM 2309 O O . LEU A 1 293 ? -41.361 0.853 63.839 1.00 71.56 293 LEU A O 1
ATOM 2313 N N . ASN A 1 294 ? -41.212 2.234 62.080 1.00 75.38 294 ASN A N 1
ATOM 2314 C CA . ASN A 1 294 ? -41.860 3.372 62.739 1.00 75.38 294 ASN A CA 1
ATOM 2315 C C . ASN A 1 294 ? -43.296 3.059 63.194 1.00 75.38 294 ASN A C 1
ATOM 2317 O O . ASN A 1 294 ? -43.728 3.514 64.254 1.00 75.38 294 ASN A O 1
ATOM 2321 N N . LYS A 1 295 ? -44.057 2.275 62.417 1.00 76.25 295 LYS A N 1
ATOM 2322 C CA . LYS A 1 295 ? -45.390 1.805 62.831 1.00 76.25 295 LYS A CA 1
ATOM 2323 C C . LYS A 1 295 ? -45.318 0.809 63.984 1.00 76.25 295 LYS A C 1
ATOM 2325 O O . LYS A 1 295 ? -46.153 0.896 64.878 1.00 76.25 295 LYS A O 1
ATOM 2330 N N . ALA A 1 296 ? -44.349 -0.104 63.979 1.00 66.81 296 ALA A N 1
ATOM 2331 C CA . ALA A 1 296 ? -44.143 -1.049 65.074 1.00 66.81 296 ALA A CA 1
ATOM 2332 C C . ALA A 1 296 ? -43.778 -0.321 66.381 1.00 66.81 296 ALA A C 1
ATOM 2334 O O . ALA A 1 296 ? -44.380 -0.603 67.414 1.00 66.81 296 ALA A O 1
ATOM 2335 N N . HIS A 1 297 ? -42.906 0.691 66.310 1.00 65.12 297 HIS A N 1
ATOM 2336 C CA . HIS A 1 297 ? -42.563 1.551 67.450 1.00 65.12 297 HIS A CA 1
ATOM 2337 C C . HIS A 1 297 ? -43.770 2.341 67.983 1.00 65.12 297 HIS A C 1
ATOM 2339 O O . HIS A 1 297 ? -44.014 2.367 69.184 1.00 65.12 297 HIS A O 1
ATOM 2345 N N . ARG A 1 298 ? -44.597 2.940 67.111 1.00 63.12 298 ARG A N 1
ATOM 2346 C CA . ARG A 1 298 ? -45.812 3.665 67.549 1.00 63.12 298 ARG A CA 1
ATOM 2347 C C . ARG A 1 298 ? -46.934 2.735 68.039 1.00 63.12 298 ARG A C 1
ATOM 2349 O O . ARG A 1 298 ? -47.741 3.137 68.871 1.00 63.12 298 ARG A O 1
ATOM 2356 N N . GLY A 1 299 ? -46.996 1.499 67.539 1.00 51.81 299 GLY A N 1
ATOM 2357 C CA . GLY A 1 299 ? -47.972 0.474 67.938 1.00 51.81 299 GLY A CA 1
ATOM 2358 C C . GLY A 1 299 ? -47.687 -0.178 69.297 1.00 51.81 299 GLY A C 1
ATOM 2359 O O . GLY A 1 299 ? -48.600 -0.716 69.928 1.00 51.81 299 GLY A O 1
ATOM 2360 N N . GLN A 1 300 ? -46.456 -0.063 69.803 1.00 47.84 300 GLN A N 1
ATOM 2361 C CA . GLN A 1 300 ? -46.088 -0.503 71.152 1.00 47.84 300 GLN A CA 1
ATOM 2362 C C . GLN A 1 300 ? -46.661 0.374 72.279 1.00 47.84 300 GLN A C 1
ATOM 2364 O O . GLN A 1 300 ? -46.521 0.021 73.445 1.00 47.84 300 GLN A O 1
ATOM 2369 N N . SER A 1 301 ? -47.437 1.419 71.965 1.00 46.16 301 SER A N 1
ATOM 2370 C CA . SER A 1 301 ? -48.325 2.054 72.949 1.00 46.16 301 SER A CA 1
ATOM 2371 C C . SER A 1 301 ? -49.568 1.205 73.299 1.00 46.16 301 SER A C 1
ATOM 2373 O O . SER A 1 301 ? -50.394 1.667 74.087 1.00 46.16 301 SER A O 1
ATOM 2375 N N . GLY A 1 302 ? -49.749 -0.018 72.769 1.00 44.88 302 GLY A N 1
ATOM 2376 C CA . GLY A 1 302 ? -50.855 -0.852 73.263 1.00 44.88 302 GLY A CA 1
ATOM 2377 C C . GLY A 1 302 ? -51.070 -2.279 72.753 1.00 44.88 302 GLY A C 1
ATOM 2378 O O . GLY A 1 302 ? -51.950 -2.932 73.309 1.00 44.88 302 GLY A O 1
ATOM 2379 N N . ARG A 1 303 ? -50.355 -2.820 71.753 1.00 50.28 303 ARG A N 1
ATOM 2380 C CA . ARG A 1 303 ? -50.511 -4.250 71.391 1.00 50.28 303 ARG A CA 1
ATOM 2381 C C . ARG A 1 303 ? -49.292 -4.829 70.672 1.00 50.28 303 ARG A C 1
ATOM 2383 O O . ARG A 1 303 ? -48.812 -4.274 69.692 1.00 50.28 303 ARG A O 1
ATOM 2390 N N . GLU A 1 304 ? -48.847 -5.980 71.165 1.00 44.81 304 GLU A N 1
ATOM 2391 C CA . GLU A 1 304 ? -47.761 -6.812 70.641 1.00 44.81 304 GLU A CA 1
ATOM 2392 C C . GLU A 1 304 ? -48.045 -7.228 69.182 1.00 44.81 304 GLU A C 1
ATOM 2394 O O . GLU A 1 304 ? -48.975 -7.991 68.907 1.00 44.81 304 GLU A O 1
ATOM 2399 N N . VAL A 1 305 ? -47.268 -6.712 68.226 1.00 51.50 305 VAL A N 1
ATOM 2400 C CA . VAL A 1 305 ? -47.339 -7.138 66.820 1.00 51.50 305 VAL A CA 1
ATOM 2401 C C . VAL A 1 305 ? -46.429 -8.352 66.649 1.00 51.50 305 VAL A C 1
ATOM 2403 O O . VAL A 1 305 ? -45.215 -8.253 66.819 1.00 51.50 305 VAL A O 1
ATOM 2406 N N . LYS A 1 306 ? -47.003 -9.513 66.315 1.00 56.72 306 LYS A N 1
ATOM 2407 C CA . LYS A 1 306 ? -46.241 -10.751 66.107 1.00 56.72 306 LYS A CA 1
ATOM 2408 C C . LYS A 1 306 ? -45.502 -10.709 64.768 1.00 56.72 306 LYS A C 1
ATOM 2410 O O . LYS A 1 306 ? -46.090 -10.421 63.728 1.00 56.72 306 LYS A O 1
ATOM 2415 N N . MET A 1 307 ? -44.226 -11.098 64.786 1.00 48.03 307 MET A N 1
ATOM 2416 C CA . MET A 1 307 ? -43.337 -11.229 63.615 1.00 48.03 307 MET A CA 1
ATOM 2417 C C . MET A 1 307 ? -43.958 -11.998 62.428 1.00 48.03 307 MET A C 1
ATOM 2419 O O . MET A 1 307 ? -43.635 -11.721 61.275 1.00 48.03 307 MET A O 1
ATOM 2423 N N . SER A 1 308 ? -44.904 -12.908 62.690 1.00 48.56 308 SER A N 1
ATOM 2424 C CA . SER A 1 308 ? -45.652 -13.659 61.670 1.00 48.56 308 SER A CA 1
ATOM 2425 C C . SER A 1 308 ? -46.517 -12.791 60.748 1.00 48.56 308 SER A C 1
ATOM 2427 O O . SER A 1 308 ? -46.758 -13.168 59.599 1.00 48.56 308 SER A O 1
ATOM 2429 N N . ASP A 1 309 ? -46.984 -11.636 61.224 1.00 51.91 309 ASP A N 1
ATOM 2430 C CA . ASP A 1 309 ? -47.830 -10.732 60.438 1.00 51.91 309 ASP A CA 1
ATOM 2431 C C . ASP A 1 309 ? -46.987 -9.861 59.496 1.00 51.91 309 ASP A C 1
ATOM 2433 O O . ASP A 1 309 ? -47.412 -9.549 58.379 1.00 51.91 309 ASP A O 1
ATOM 2437 N N . LEU A 1 310 ? -45.739 -9.570 59.885 1.00 51.81 310 LEU A N 1
ATOM 2438 C CA . LEU A 1 310 ? -44.761 -8.877 59.045 1.00 51.81 310 LEU A CA 1
ATOM 2439 C C . LEU A 1 310 ? -44.366 -9.734 57.830 1.00 51.81 310 LEU A C 1
ATOM 2441 O O . LEU A 1 310 ? -44.315 -9.240 56.703 1.00 51.81 310 LEU A O 1
ATOM 2445 N N . THR A 1 311 ? -44.159 -11.040 58.035 1.00 51.28 311 THR A N 1
ATOM 2446 C CA . THR A 1 311 ? -43.799 -11.977 56.958 1.00 51.28 311 THR A CA 1
ATOM 2447 C C . THR A 1 311 ? -44.929 -12.140 55.935 1.00 51.28 311 THR A C 1
ATOM 2449 O O . THR A 1 311 ? -44.672 -12.227 54.734 1.00 51.28 311 THR A O 1
ATOM 2452 N N . LYS A 1 312 ? -46.195 -12.115 56.380 1.00 53.22 312 LYS A N 1
ATOM 2453 C CA . LYS A 1 312 ? -47.367 -12.174 55.488 1.00 53.22 312 LYS A CA 1
ATOM 2454 C C . LYS A 1 312 ? -47.546 -10.899 54.662 1.00 53.22 312 LYS A C 1
ATOM 2456 O O . LYS A 1 312 ? -47.844 -10.995 53.474 1.00 53.22 312 LYS A O 1
ATOM 2461 N N . ALA A 1 313 ? -47.326 -9.718 55.241 1.00 50.41 313 ALA A N 1
ATOM 2462 C CA . ALA A 1 313 ? -47.469 -8.449 54.521 1.00 50.41 313 ALA A CA 1
ATOM 2463 C C . ALA A 1 313 ? -46.434 -8.278 53.391 1.00 50.41 313 ALA A C 1
ATOM 2465 O O . ALA A 1 313 ? -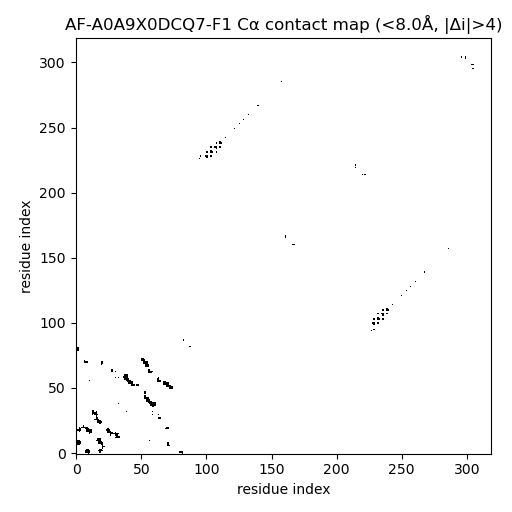46.754 -7.733 52.333 1.00 50.41 313 ALA A O 1
ATOM 2466 N N . ILE A 1 314 ? -45.214 -8.789 53.587 1.00 50.19 314 ILE A N 1
ATOM 2467 C CA . ILE A 1 314 ? -44.148 -8.757 52.575 1.00 50.19 314 ILE A CA 1
ATOM 2468 C C . ILE A 1 314 ? -44.440 -9.743 51.429 1.00 50.19 314 ILE A C 1
ATOM 2470 O O . ILE A 1 314 ? -44.187 -9.421 50.269 1.00 50.19 314 ILE A O 1
ATOM 2474 N N . LEU A 1 315 ? -45.032 -10.910 51.716 1.00 45.12 315 LEU A N 1
ATOM 2475 C CA . LEU A 1 315 ? -45.397 -11.885 50.679 1.00 45.12 315 LEU A CA 1
ATOM 2476 C C . LEU A 1 315 ? -46.587 -11.444 49.809 1.00 45.12 315 LEU A C 1
ATOM 2478 O O . LEU A 1 315 ? -46.621 -11.766 48.624 1.00 45.12 315 LEU A O 1
ATOM 2482 N N . VAL A 1 316 ? -47.554 -10.705 50.364 1.00 45.47 316 VAL A N 1
ATOM 2483 C CA . VAL A 1 316 ? -48.767 -10.284 49.631 1.00 45.47 316 VAL A CA 1
ATOM 2484 C C . VAL A 1 316 ? -48.483 -9.184 48.600 1.00 45.47 316 VAL A C 1
ATOM 2486 O O . VAL A 1 316 ? -49.185 -9.100 47.600 1.00 45.47 316 VAL A O 1
ATOM 2489 N N . ARG A 1 317 ? -47.424 -8.384 48.775 1.00 43.06 317 ARG A N 1
ATOM 2490 C CA . ARG A 1 317 ? -47.011 -7.353 47.799 1.00 43.06 317 ARG A CA 1
ATOM 2491 C C . ARG A 1 317 ? -46.157 -7.872 46.636 1.00 43.06 317 ARG A C 1
ATOM 2493 O O . ARG A 1 317 ? -45.788 -7.086 45.773 1.00 43.06 317 ARG A O 1
ATOM 2500 N N . ARG A 1 318 ? -45.826 -9.168 46.618 1.00 40.84 318 ARG A N 1
ATOM 2501 C CA . ARG A 1 318 ? -45.002 -9.821 45.582 1.00 40.84 318 ARG A CA 1
ATOM 2502 C C . ARG A 1 318 ? -45.815 -10.529 44.482 1.00 40.84 318 ARG A C 1
ATOM 2504 O O . ARG A 1 318 ? -45.226 -11.287 43.715 1.00 40.84 318 ARG A O 1
ATOM 2511 N N . LYS A 1 319 ? -47.133 -10.311 44.411 1.00 34.78 319 LYS A N 1
ATOM 2512 C CA . LYS A 1 319 ? -47.993 -10.741 43.296 1.00 34.78 319 LYS A CA 1
ATOM 2513 C C . LYS A 1 319 ? -48.440 -9.551 42.466 1.00 34.78 319 LYS A C 1
ATOM 2515 O O . LYS A 1 319 ? -48.781 -8.524 43.090 1.00 34.78 319 LYS A O 1
#

Mean predicted aligned error: 19.27 Å

pLDDT: mean 71.48, std 18.53, range [25.95, 93.19]

Solvent-accessible surface area (backbone atoms only — not comparable to full-atom values): 19727 Å² total; per-residue (Å²): 107,65,16,79,43,81,88,28,60,24,73,45,40,86,74,13,30,39,26,47,54,80,76,66,82,44,75,42,88,91,42,58,61,59,96,88,63,48,76,46,77,46,73,39,77,92,54,64,55,96,65,18,26,35,44,46,47,24,51,72,86,43,69,67,61,93,68,80,44,62,42,74,54,91,53,92,83,75,94,80,85,82,82,93,58,92,88,75,83,83,88,88,81,91,76,80,65,73,68,56,45,57,52,48,52,52,50,42,51,54,51,51,52,53,46,52,54,51,52,52,54,52,51,52,51,53,51,50,53,53,52,49,52,53,49,54,53,53,49,54,53,50,52,52,50,53,50,52,52,50,54,55,50,53,53,51,52,55,50,47,48,70,77,46,64,85,64,72,87,72,77,83,84,84,76,88,88,81,88,84,89,85,88,84,89,84,88,89,84,87,86,85,87,89,82,91,88,86,85,88,88,84,77,61,66,71,58,51,51,58,52,48,60,53,50,69,73,72,49,100,64,62,82,83,64,60,64,65,54,61,58,49,49,54,48,39,53,54,49,52,53,48,50,54,51,50,53,54,52,51,52,53,49,51,56,52,49,52,52,52,52,51,53,51,51,54,53,50,50,52,50,52,57,49,49,52,48,52,53,50,55,49,52,54,49,54,53,52,50,52,54,49,53,54,48,54,63,64,39,65,80,77,56,91,79,60,72,72,58,58,57,50,58,60,58,65,72,74,112

Sequence (319 aa):
MPGKKDGTVGYLVDEGKIFGPFESVKEYEDAMAYRGDLIGCTVKFDKTEDGKVPIVFTLNGKQITQDKILIQYNKSLYPFIGMGHTGIRVLAKMCSSPNEDLHLIGKVKATTDRMADTMALNLDQVNAVVTRMKGELNNTWKDLKTLVDDVLKDLRHSKQLIEDPSQLESDSGLEDIKPSVAGTQRPKLHSSNNHRLDPPSGYEDIRKEEIRYLCEKDGSGLTDQQPPVTLLKRTQEKLEDLAKTADTGFSSVFVSLEAVEMEAKERMQYQTENEEKIKREFGNLQEAIKRLLNKAHRGQSGREVKMSDLTKAILVRRK